Protein AF-0000000083112020 (afdb_homodimer)

Structure (mmCIF, N/CA/C/O backbone):
data_AF-0000000083112020-model_v1
#
loop_
_entity.id
_entity.type
_entity.pdbx_description
1 polymer 'ChsH2 C-terminal OB-fold domain-containing protein'
#
loop_
_atom_site.group_PDB
_atom_site.id
_atom_site.type_symbol
_atom_site.label_atom_id
_atom_site.label_alt_id
_atom_site.label_comp_id
_atom_site.label_asym_id
_atom_site.label_entity_id
_atom_site.label_seq_id
_atom_site.pdbx_PDB_ins_code
_atom_site.Cartn_x
_atom_site.Cartn_y
_atom_site.Cartn_z
_atom_site.occupancy
_atom_site.B_iso_or_equiv
_atom_site.auth_seq_id
_atom_site.auth_comp_id
_atom_site.auth_asym_id
_atom_site.auth_atom_id
_atom_site.pdbx_PDB_model_num
ATOM 1 N N . MET A 1 1 ? 0.244 21.172 30.547 1 32.78 1 MET A N 1
ATOM 2 C CA . MET A 1 1 ? 1.242 21.016 29.484 1 32.78 1 MET A CA 1
ATOM 3 C C . MET A 1 1 ? 0.765 20.031 28.422 1 32.78 1 MET A C 1
ATOM 5 O O . MET A 1 1 ? 0.267 18.953 28.766 1 32.78 1 MET A O 1
ATOM 9 N N . PRO A 1 2 ? 0.281 20.453 27.312 1 42.84 2 PRO A N 1
ATOM 10 C CA . PRO A 1 2 ? -0.165 19.375 26.422 1 42.84 2 PRO A CA 1
ATOM 11 C C . PRO A 1 2 ? 0.779 18.172 26.453 1 42.84 2 PRO A C 1
ATOM 13 O O . PRO A 1 2 ? 1.979 18.328 26.672 1 42.84 2 PRO A O 1
ATOM 16 N N . AS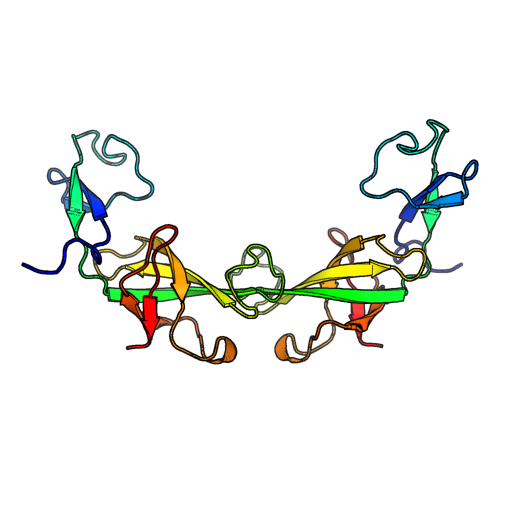P A 1 3 ? 0.452 17.062 26.906 1 44.97 3 ASP A N 1
ATOM 17 C CA . ASP A 1 3 ? 1.266 15.852 27.016 1 44.97 3 ASP A CA 1
ATOM 18 C C . ASP A 1 3 ? 2.137 15.648 25.781 1 44.97 3 ASP A C 1
ATOM 20 O O . ASP A 1 3 ? 1.627 15.609 24.656 1 44.97 3 ASP A O 1
ATOM 24 N N . SER A 1 4 ? 3.385 16.125 25.781 1 51.09 4 SER A N 1
ATOM 25 C CA . SER A 1 4 ? 4.488 1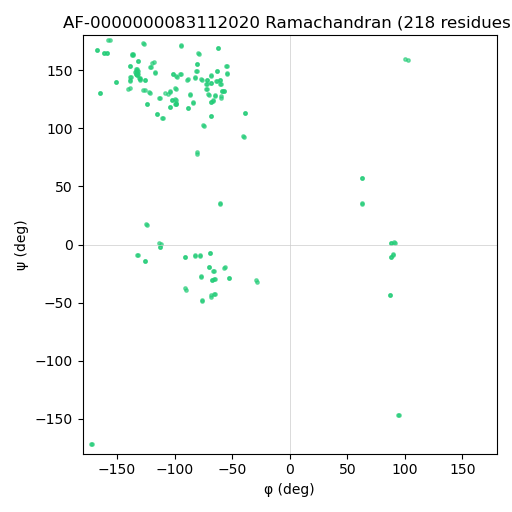6.078 24.828 1 51.09 4 SER A CA 1
ATOM 26 C C . SER A 1 4 ? 4.426 14.812 23.984 1 51.09 4 SER A C 1
ATOM 28 O O . SER A 1 4 ? 4.914 14.797 22.844 1 51.09 4 SER A O 1
ATOM 30 N N . SER A 1 5 ? 3.877 13.773 24.656 1 55.09 5 SER A N 1
ATOM 31 C CA . SER A 1 5 ? 3.918 12.414 24.109 1 55.09 5 SER A CA 1
ATOM 32 C C . SER A 1 5 ? 3.025 12.281 22.891 1 55.09 5 SER A C 1
ATOM 34 O O . SER A 1 5 ? 3.105 11.289 22.156 1 55.09 5 SER A O 1
ATOM 36 N N . SER A 1 6 ? 2.193 13.391 22.578 1 65.94 6 SER A N 1
ATOM 37 C CA . SER A 1 6 ? 1.179 13.266 21.547 1 65.94 6 SER A CA 1
ATOM 38 C C . SER A 1 6 ? 1.357 14.328 20.469 1 65.94 6 SER A C 1
ATOM 40 O O . SER A 1 6 ? 0.441 14.586 19.688 1 65.94 6 SER A O 1
ATOM 42 N N . GLN A 1 7 ? 2.66 14.914 20.531 1 86.06 7 GLN A N 1
ATOM 43 C CA . GLN A 1 7 ? 2.793 15.992 19.562 1 86.06 7 GLN A CA 1
ATOM 44 C C . GLN A 1 7 ? 3.498 15.508 18.297 1 86.06 7 GLN A C 1
ATOM 46 O O . GLN A 1 7 ? 4.398 14.672 18.359 1 86.06 7 GLN A O 1
ATOM 51 N N . LEU A 1 8 ? 3.094 16.016 17.203 1 93 8 LEU A N 1
ATOM 52 C CA . LEU A 1 8 ? 3.752 15.852 15.922 1 93 8 LEU A CA 1
ATOM 53 C C . LEU A 1 8 ? 4.523 17.109 15.539 1 93 8 LEU A C 1
ATOM 55 O O . LEU A 1 8 ? 3.947 18.203 15.461 1 93 8 LEU A O 1
ATOM 59 N N . LEU A 1 9 ? 5.859 16.906 15.398 1 94.69 9 LEU A N 1
ATOM 60 C CA . LEU A 1 9 ? 6.719 18.031 15.039 1 94.69 9 LEU A CA 1
ATOM 61 C C . LEU A 1 9 ? 7.035 18.016 13.547 1 94.69 9 LEU A C 1
ATOM 63 O O . LEU A 1 9 ? 7.352 16.969 12.984 1 94.69 9 LEU A O 1
ATOM 67 N N . ILE A 1 10 ? 6.91 19.219 12.969 1 96.25 10 ILE A N 1
ATOM 68 C CA . ILE A 1 10 ? 7.281 19.422 11.57 1 96.25 10 ILE A CA 1
ATOM 69 C C . ILE A 1 10 ? 8.203 20.641 11.461 1 96.25 10 ILE A C 1
ATOM 71 O O . ILE A 1 10 ? 8.023 21.625 12.164 1 96.25 10 ILE A O 1
ATOM 75 N N . GLU A 1 11 ? 9.141 20.562 10.633 1 97.38 11 GLU A N 1
ATOM 76 C CA . GLU A 1 11 ? 10.078 21.672 10.508 1 97.38 11 GLU A CA 1
ATOM 77 C C . GLU A 1 11 ? 9.398 22.891 9.906 1 97.38 11 GLU A C 1
ATOM 79 O O . GLU A 1 11 ? 8.539 22.766 9.031 1 97.38 11 GLU A O 1
ATOM 84 N N . TYR A 1 12 ? 9.797 24.016 10.328 1 97.44 12 TYR A N 1
ATOM 85 C CA . TYR A 1 12 ? 9.203 25.297 9.953 1 97.44 12 TYR A CA 1
ATOM 86 C C . TYR A 1 12 ? 10.281 26.359 9.742 1 97.44 12 TYR A C 1
ATOM 88 O O . TYR A 1 12 ? 11.242 26.438 10.508 1 97.44 12 TYR A O 1
ATOM 96 N N . CYS A 1 13 ? 10.109 27.047 8.672 1 97.94 13 CYS A N 1
ATOM 97 C CA . CYS A 1 13 ? 11 28.156 8.367 1 97.94 13 CYS A CA 1
ATOM 98 C C . CYS A 1 13 ? 10.367 29.484 8.766 1 97.94 13 CYS A C 1
ATOM 100 O O . CYS A 1 13 ? 9.367 29.906 8.18 1 97.94 13 CYS A O 1
ATOM 102 N N . ASP A 1 14 ? 10.977 30.203 9.609 1 96.81 14 ASP A N 1
ATOM 103 C CA . ASP A 1 14 ? 10.469 31.5 10.055 1 96.81 14 ASP A CA 1
ATOM 104 C C 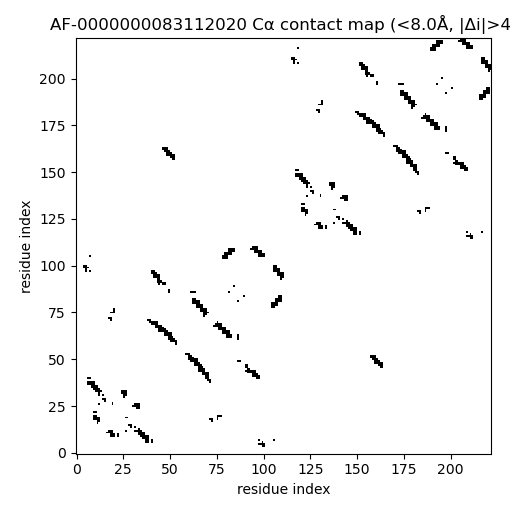. ASP A 1 14 ? 10.719 32.562 9 1 96.81 14 ASP A C 1
ATOM 106 O O . ASP A 1 14 ? 10 33.562 8.953 1 96.81 14 ASP A O 1
ATOM 110 N N . ALA A 1 15 ? 11.742 32.375 8.234 1 96.69 15 ALA A N 1
ATOM 111 C CA . ALA A 1 15 ? 12.133 33.406 7.273 1 96.69 15 ALA A CA 1
ATOM 112 C C . ALA A 1 15 ? 11.094 33.531 6.164 1 96.69 15 ALA A C 1
ATOM 114 O O . ALA A 1 15 ? 10.703 34.656 5.801 1 96.69 15 ALA A O 1
ATOM 115 N N . CYS A 1 16 ? 10.609 32.562 5.641 1 97.06 16 CYS A N 1
ATOM 116 C CA . CYS A 1 16 ? 9.633 32.656 4.559 1 97.06 16 CYS A CA 1
ATOM 117 C C . CYS A 1 16 ? 8.273 32.125 5.012 1 97.06 16 CYS A C 1
ATOM 119 O O . CYS A 1 16 ? 7.324 32.094 4.223 1 97.06 16 CYS A O 1
ATOM 121 N N . VAL A 1 17 ? 8.102 31.688 6.262 1 96.12 17 VAL A N 1
ATOM 122 C CA . VAL A 1 17 ? 6.832 31.344 6.895 1 96.12 17 VAL A CA 1
ATOM 123 C C . VAL A 1 17 ? 6.191 30.172 6.168 1 96.12 17 VAL A C 1
ATOM 125 O O . VAL A 1 17 ? 5.035 30.25 5.746 1 96.12 17 VAL A O 1
ATOM 128 N N . HIS A 1 18 ? 7.035 29.109 6.148 1 95.5 18 HIS A N 1
ATOM 129 C CA . HIS A 1 18 ? 6.578 27.906 5.445 1 95.5 18 HIS A CA 1
ATOM 130 C C . HIS A 1 18 ? 6.945 26.641 6.211 1 95.5 18 HIS A C 1
ATOM 132 O O . HIS A 1 18 ? 8.031 26.562 6.785 1 95.5 18 HIS A O 1
ATOM 138 N N . TRP A 1 19 ? 6.016 25.719 6.172 1 97.12 19 TRP A N 1
ATOM 139 C CA . TRP A 1 19 ? 6.309 24.406 6.73 1 97.12 19 TRP A CA 1
ATOM 140 C C . TRP A 1 19 ? 7.074 23.547 5.73 1 97.12 19 TRP A C 1
ATOM 142 O O . TRP A 1 19 ? 6.789 23.578 4.531 1 97.12 19 TRP A O 1
ATOM 152 N N . VAL A 1 20 ? 8.016 22.75 6.312 1 95.69 20 VAL A N 1
ATOM 153 C CA . VAL A 1 20 ? 8.883 21.953 5.453 1 95.69 20 VAL A CA 1
ATOM 154 C C . VAL A 1 20 ? 8.773 20.484 5.836 1 95.69 20 VAL A C 1
ATOM 156 O O . VAL A 1 20 ? 9.102 20.094 6.961 1 95.69 20 VAL A O 1
ATOM 159 N N . HIS A 1 21 ? 8.383 19.688 4.898 1 95.5 21 HIS A N 1
ATOM 160 C CA . HIS A 1 21 ? 8.312 18.234 5 1 95.5 21 HIS A CA 1
ATOM 161 C C . HIS A 1 21 ? 8.516 17.578 3.641 1 95.5 21 HIS A C 1
ATOM 163 O O . HIS A 1 21 ? 7.91 18 2.648 1 95.5 21 HIS A O 1
ATOM 169 N N . PRO A 1 22 ? 9.289 16.438 3.615 1 94.19 22 PRO A N 1
ATOM 170 C CA . PRO A 1 22 ? 10.031 15.797 4.707 1 94.19 22 PRO A CA 1
ATOM 171 C C . PRO A 1 22 ? 11.133 16.688 5.277 1 94.19 22 PRO A C 1
ATOM 173 O O . PRO A 1 22 ? 11.477 17.703 4.676 1 94.19 22 PRO A O 1
ATOM 176 N N . ALA A 1 23 ? 11.625 16.188 6.402 1 89.81 23 ALA A N 1
ATOM 177 C CA . ALA A 1 23 ? 12.688 16.938 7.066 1 89.81 23 ALA A CA 1
ATOM 178 C C . ALA A 1 23 ? 13.898 17.109 6.148 1 89.81 23 ALA A C 1
ATOM 180 O O . ALA A 1 23 ? 14.273 16.188 5.434 1 89.81 23 ALA A O 1
ATOM 181 N N . ALA A 1 24 ? 14.477 18.281 5.996 1 88.94 24 ALA A N 1
ATOM 182 C CA . ALA A 1 24 ? 15.523 18.578 5.023 1 88.94 24 ALA A CA 1
ATOM 183 C C . ALA A 1 24 ? 16.75 19.172 5.707 1 88.94 24 ALA A C 1
ATOM 185 O O . ALA A 1 24 ? 17.844 19.188 5.125 1 88.94 24 ALA A O 1
ATOM 186 N N . GLY A 1 25 ? 16.719 19.609 6.91 1 87.19 25 GLY A N 1
ATOM 187 C CA . GLY A 1 25 ? 17.828 20.266 7.594 1 87.19 25 GLY A CA 1
ATOM 188 C C . GLY A 1 25 ? 17.875 21.75 7.352 1 87.19 25 GLY A C 1
ATOM 189 O O . GLY A 1 25 ? 18.234 22.516 8.25 1 87.19 25 GLY A O 1
ATOM 190 N N . GLU A 1 26 ? 17.672 22.188 6.094 1 92.81 26 GLU A N 1
ATOM 191 C CA . GLU A 1 26 ? 17.531 23.594 5.723 1 92.81 26 GLU A CA 1
ATOM 192 C C . GLU A 1 26 ? 16.328 23.812 4.82 1 92.81 26 GLU A C 1
ATOM 194 O O . GLU A 1 26 ? 15.867 22.875 4.156 1 92.81 26 GLU A O 1
ATOM 199 N N . CYS A 1 27 ? 15.828 25.094 4.793 1 96.19 27 CYS A N 1
ATOM 200 C CA . CYS A 1 27 ? 14.633 25.391 4.012 1 96.19 27 CYS A CA 1
ATOM 201 C C . CYS A 1 27 ? 14.914 25.266 2.518 1 96.19 27 CYS A C 1
ATOM 203 O O . CYS A 1 27 ? 15.773 25.953 1.978 1 96.19 27 CYS A O 1
ATOM 205 N N . ARG A 1 28 ? 14.219 24.484 1.872 1 91.38 28 ARG A N 1
ATOM 206 C CA . ARG A 1 28 ? 14.422 24.219 0.453 1 91.38 28 ARG A CA 1
ATOM 207 C C . ARG A 1 28 ? 14.031 25.422 -0.397 1 91.38 28 ARG A C 1
ATOM 209 O O . ARG A 1 28 ? 14.453 25.531 -1.549 1 91.38 28 ARG A O 1
ATOM 216 N N . ASP A 1 29 ? 13.211 26.328 0.178 1 90.81 29 ASP A N 1
ATOM 217 C CA . ASP A 1 29 ? 12.68 27.453 -0.579 1 90.81 29 ASP A CA 1
ATOM 218 C C . ASP A 1 29 ? 13.602 28.672 -0.483 1 90.81 29 ASP A C 1
ATOM 220 O O . ASP A 1 29 ? 13.789 29.391 -1.465 1 90.81 29 ASP A O 1
ATOM 224 N N . CYS A 1 30 ? 14.203 28.953 0.665 1 96.75 30 CYS A N 1
ATOM 225 C CA . CYS A 1 30 ? 14.945 30.203 0.802 1 96.75 30 CYS A CA 1
ATOM 226 C C . CYS A 1 30 ? 16.328 29.953 1.399 1 96.75 30 CYS A C 1
ATOM 228 O O . CYS A 1 30 ? 17.125 30.875 1.53 1 96.75 30 CYS A O 1
ATOM 230 N N . GLY A 1 31 ? 16.578 28.766 1.848 1 95.56 31 GLY A N 1
ATOM 231 C CA . GLY A 1 31 ? 17.891 28.391 2.32 1 95.56 31 GLY A CA 1
ATOM 232 C C . GLY A 1 31 ? 18.109 28.688 3.791 1 95.56 31 GLY A C 1
ATOM 233 O O . GLY A 1 31 ? 19.172 28.375 4.344 1 95.56 31 GLY A O 1
ATOM 234 N N . SER A 1 32 ? 17.25 29.188 4.543 1 96.25 32 SER A N 1
ATOM 235 C CA . SER A 1 32 ? 17.375 29.578 5.941 1 96.25 32 SER A CA 1
ATOM 236 C C . SER A 1 32 ? 17.281 28.375 6.863 1 96.25 32 SER A C 1
ATOM 238 O O . SER A 1 32 ? 16.938 27.281 6.418 1 96.25 32 SER A O 1
ATOM 240 N N . ALA A 1 33 ? 17.719 28.547 8.156 1 95.75 33 ALA A N 1
ATOM 241 C CA . ALA A 1 33 ? 17.594 27.516 9.188 1 95.75 33 ALA A CA 1
ATOM 242 C C . ALA A 1 33 ? 16.125 27.203 9.477 1 95.75 33 ALA A C 1
ATOM 244 O O . ALA A 1 33 ? 15.273 28.094 9.406 1 95.75 33 ALA A O 1
ATOM 245 N N . ILE A 1 34 ? 15.828 26 9.68 1 96.56 34 ILE A N 1
ATOM 246 C CA . ILE A 1 34 ? 14.484 25.547 10.016 1 96.56 34 ILE A CA 1
ATOM 247 C C . ILE A 1 34 ? 14.508 24.828 11.367 1 96.56 34 ILE A C 1
ATOM 249 O O . ILE A 1 34 ? 15.57 24.391 11.828 1 96.56 34 ILE A O 1
ATOM 253 N N . GLU A 1 35 ? 13.422 24.828 12.078 1 96.12 35 GLU A N 1
ATOM 254 C CA . GLU A 1 35 ? 13.297 24.172 13.375 1 96.12 35 GLU A CA 1
ATOM 255 C C . GLU A 1 35 ? 12.008 23.359 13.477 1 96.12 35 GLU A C 1
ATOM 257 O O . GLU A 1 35 ? 10.984 23.75 12.906 1 96.12 35 GLU A O 1
ATOM 262 N N . ALA A 1 36 ? 12.094 22.312 14.219 1 95.75 36 ALA A N 1
ATOM 263 C CA . ALA A 1 36 ? 10.898 21.5 14.461 1 95.75 36 ALA A CA 1
ATOM 264 C C . ALA A 1 36 ? 9.906 22.25 15.352 1 95.75 36 ALA A C 1
ATOM 266 O O . ALA A 1 36 ? 10.289 22.797 16.391 1 95.75 36 ALA A O 1
ATOM 267 N N . ARG A 1 37 ? 8.625 22.359 14.969 1 95.56 37 ARG A N 1
ATOM 268 C CA . ARG A 1 37 ? 7.535 22.984 15.719 1 95.56 37 ARG A CA 1
ATOM 269 C C . ARG A 1 37 ? 6.309 22.078 15.75 1 95.56 37 ARG A C 1
ATOM 271 O O . ARG A 1 37 ? 6.051 21.344 14.797 1 95.56 37 ARG A O 1
ATOM 278 N N . PRO A 1 38 ? 5.59 22.156 16.844 1 95.69 38 PRO A N 1
ATOM 279 C CA . PRO A 1 38 ? 4.359 21.359 16.875 1 95.69 38 PRO A CA 1
ATOM 280 C C . PRO A 1 38 ? 3.305 21.875 15.891 1 95.69 38 PRO A C 1
ATOM 282 O O . PRO A 1 38 ? 3.156 23.078 15.711 1 95.69 38 PRO A O 1
ATOM 285 N N . VAL A 1 39 ? 2.676 20.938 15.258 1 96.62 39 VAL A N 1
ATOM 286 C CA . VAL A 1 39 ? 1.502 21.266 14.453 1 96.62 39 VAL A CA 1
ATOM 287 C C . VAL A 1 39 ? 0.236 21.078 15.281 1 96.62 39 VAL A C 1
ATOM 289 O O . VAL A 1 39 ? 0.292 20.562 16.406 1 96.62 39 VAL A O 1
ATOM 292 N N . SER A 1 40 ? -0.905 21.484 14.781 1 96.38 40 SER A N 1
ATOM 293 C CA . SER A 1 40 ? -2.18 21.438 15.492 1 96.38 40 SER A CA 1
ATOM 294 C C . SER A 1 40 ? -2.641 20 15.711 1 96.38 40 SER A C 1
ATOM 296 O O . SER A 1 40 ? -3.4 19.719 16.641 1 96.38 40 SER A O 1
ATOM 298 N N . GLY A 1 41 ? -2.305 19.094 14.82 1 96.25 41 GLY A N 1
ATOM 299 C CA . GLY A 1 41 ? -2.793 17.719 14.836 1 96.25 41 GLY A CA 1
ATOM 300 C C . GLY A 1 41 ? -4.062 17.531 14.023 1 96.25 41 GLY A C 1
ATOM 301 O O . GLY A 1 41 ? -4.625 16.438 13.992 1 96.25 41 GLY A O 1
ATOM 302 N N . ARG A 1 42 ? -4.516 18.594 13.414 1 98 42 ARG A N 1
ATOM 303 C CA . ARG A 1 42 ? -5.695 18.516 12.555 1 98 42 ARG A CA 1
ATOM 304 C C . ARG A 1 42 ? -5.297 18.312 11.094 1 98 42 ARG A C 1
ATOM 306 O O . ARG A 1 42 ? -4.273 18.844 10.648 1 98 42 ARG A O 1
ATOM 313 N N . GLY A 1 43 ? -6.102 17.594 10.383 1 98.38 43 GLY A N 1
ATOM 314 C CA . GLY A 1 43 ? -5.871 17.406 8.953 1 98.38 43 GLY A CA 1
ATOM 315 C C . GLY A 1 43 ? -7.016 16.688 8.258 1 98.38 43 GLY A C 1
ATOM 316 O O . GLY A 1 43 ? -8.109 16.562 8.812 1 98.38 43 GLY A O 1
ATOM 317 N N . THR A 1 44 ? -6.77 16.359 7.035 1 98.75 44 THR A N 1
ATOM 318 C CA . THR A 1 44 ? -7.719 15.594 6.227 1 98.75 44 THR A CA 1
ATOM 319 C C . THR A 1 44 ? -7.016 14.453 5.496 1 98.75 44 THR A C 1
ATOM 321 O O . THR A 1 44 ? -5.852 14.578 5.113 1 98.75 44 THR A O 1
ATOM 324 N N . VAL A 1 45 ? -7.785 13.391 5.363 1 98.69 45 VAL A N 1
ATOM 325 C CA . VAL A 1 45 ? -7.258 12.281 4.57 1 98.69 45 VAL A CA 1
ATOM 326 C C . VAL A 1 45 ? -7.16 12.695 3.104 1 98.69 45 VAL A C 1
ATOM 328 O O . VAL A 1 45 ? -8.172 12.969 2.459 1 98.69 45 VAL A O 1
ATOM 331 N N . PHE A 1 46 ? -5.977 12.844 2.629 1 98.31 46 PHE A N 1
ATOM 332 C CA . PHE A 1 46 ? -5.777 13.156 1.219 1 98.31 46 PHE A CA 1
ATOM 333 C C . PHE A 1 46 ? -5.992 11.914 0.357 1 98.31 46 PHE A C 1
ATOM 335 O O . PHE A 1 46 ? -6.699 11.969 -0.651 1 98.31 46 PHE A O 1
ATOM 342 N N . THR A 1 47 ? -5.395 10.82 0.708 1 97.75 47 THR A N 1
ATOM 343 C CA . THR A 1 47 ? -5.598 9.5 0.131 1 97.75 47 THR A CA 1
ATOM 344 C C . THR A 1 47 ? -5.203 8.414 1.125 1 97.75 47 THR A C 1
ATOM 346 O O . THR A 1 47 ? -4.758 8.711 2.236 1 97.75 47 THR A O 1
ATOM 349 N N . TYR A 1 48 ? -5.434 7.141 0.704 1 97.44 48 TYR A N 1
ATOM 350 C CA . TYR A 1 48 ? -5.184 6.074 1.667 1 97.44 48 TYR A CA 1
ATOM 351 C C . TYR A 1 48 ? -5.188 4.711 0.984 1 97.44 48 TYR A C 1
ATOM 353 O O . TYR A 1 48 ? -5.574 4.594 -0.181 1 97.44 48 TYR A O 1
ATOM 361 N N . THR A 1 49 ? -4.727 3.771 1.734 1 95.88 49 THR A N 1
ATOM 362 C CA . THR A 1 49 ? -4.832 2.355 1.4 1 95.88 49 THR A CA 1
ATOM 363 C C . THR A 1 49 ? -5.395 1.563 2.576 1 95.88 49 THR A C 1
ATOM 365 O O . THR A 1 49 ? -5.109 1.876 3.734 1 95.88 49 THR A O 1
ATOM 368 N N . VAL A 1 50 ? -6.207 0.562 2.26 1 96.38 50 VAL A N 1
ATOM 369 C CA . VAL A 1 50 ? -6.594 -0.455 3.232 1 96.38 50 VAL A CA 1
ATOM 370 C C . VAL A 1 50 ? -5.738 -1.706 3.037 1 96.38 50 VAL A C 1
ATOM 372 O O . VAL A 1 50 ? -5.723 -2.291 1.952 1 96.38 50 VAL A O 1
ATOM 375 N N . ASN A 1 51 ? -5.082 -2.033 4.098 1 95.88 51 ASN A N 1
ATOM 376 C CA . ASN A 1 51 ? -4.094 -3.104 4 1 95.88 51 ASN A CA 1
ATOM 377 C C . ASN A 1 51 ? -4.57 -4.367 4.711 1 95.88 51 ASN A C 1
ATOM 379 O O . ASN A 1 51 ? -4.961 -4.32 5.875 1 95.88 51 ASN A O 1
ATOM 383 N N . HIS A 1 52 ? -4.492 -5.508 4.055 1 95.19 52 HIS A N 1
ATOM 384 C CA . HIS A 1 52 ? -4.914 -6.789 4.609 1 95.19 52 HIS A CA 1
ATOM 385 C C . HIS A 1 52 ? -3.727 -7.719 4.82 1 95.19 52 HIS A C 1
ATOM 387 O O . HIS A 1 52 ? -3.895 -8.859 5.262 1 95.19 52 HIS A O 1
ATOM 393 N N . HIS A 1 53 ? -2.566 -7.23 4.43 1 87.75 53 HIS A N 1
ATOM 394 C CA . HIS A 1 53 ? -1.343 -7.977 4.699 1 87.75 53 HIS A CA 1
ATOM 395 C C . HIS A 1 53 ? -0.791 -7.648 6.082 1 87.75 53 HIS A C 1
ATOM 397 O O . HIS A 1 53 ? -0.589 -6.477 6.414 1 87.75 53 HIS A O 1
ATOM 403 N N . PRO A 1 54 ? -0.526 -8.641 6.836 1 83.19 54 PRO A N 1
ATOM 404 C CA . PRO A 1 54 ? 0.042 -8.367 8.156 1 83.19 54 PRO A CA 1
ATOM 405 C C . PRO A 1 54 ? 1.543 -8.094 8.109 1 83.19 54 PRO A C 1
ATOM 407 O O . PRO A 1 54 ? 2.35 -9 8.336 1 83.19 54 PRO A O 1
ATOM 410 N N . TYR A 1 55 ? 1.978 -6.988 7.762 1 76.88 55 TYR A N 1
ATOM 411 C CA . TYR A 1 55 ? 3.391 -6.625 7.727 1 76.88 55 TYR A CA 1
ATOM 412 C C . TYR A 1 55 ? 3.979 -6.598 9.133 1 76.88 55 TYR A C 1
ATOM 414 O O . TYR A 1 55 ? 5.137 -6.973 9.336 1 76.88 55 TYR A O 1
ATOM 422 N N . ASN A 1 56 ? 3.289 -6.059 10.094 1 77.25 56 ASN A N 1
ATOM 423 C CA . ASN A 1 56 ? 3.621 -5.996 11.516 1 77.25 56 ASN A CA 1
ATOM 424 C C . ASN A 1 56 ? 2.627 -6.793 12.359 1 77.25 56 ASN A C 1
ATOM 426 O O . ASN A 1 56 ? 1.456 -6.422 12.453 1 77.25 56 ASN A O 1
ATOM 430 N N . PRO A 1 57 ? 3.135 -7.879 12.93 1 81.69 57 PRO A N 1
ATOM 431 C CA . PRO A 1 57 ? 2.219 -8.742 13.672 1 81.69 57 PRO A CA 1
ATOM 432 C C . PRO A 1 57 ? 1.474 -7.996 14.781 1 81.69 57 PRO A C 1
ATOM 434 O O . PRO A 1 57 ? 0.422 -8.453 15.234 1 81.69 57 PRO A O 1
ATOM 437 N N . GLU A 1 58 ? 1.957 -6.891 15.203 1 80.62 58 GLU A N 1
ATOM 438 C CA . GLU A 1 58 ? 1.337 -6.145 16.297 1 80.62 58 GLU A CA 1
ATOM 439 C C . GLU A 1 58 ? 0.178 -5.289 15.789 1 80.62 58 GLU A C 1
ATOM 441 O O . GLU A 1 58 ? -0.619 -4.781 16.578 1 80.62 58 GLU A O 1
ATOM 446 N N . ILE A 1 59 ? 0.07 -5.23 14.484 1 81.12 59 ILE A N 1
ATOM 447 C CA . ILE A 1 59 ? -1.004 -4.438 13.898 1 81.12 59 ILE A CA 1
ATOM 448 C C . ILE A 1 59 ? -2.031 -5.359 13.242 1 81.12 59 ILE A C 1
ATOM 450 O O . ILE A 1 59 ? -1.744 -6 12.227 1 81.12 59 ILE A O 1
ATOM 454 N N . PRO A 1 60 ? -3.131 -5.422 13.852 1 89.19 60 PRO A N 1
ATOM 455 C CA . PRO A 1 60 ? -4.145 -6.293 13.258 1 89.19 60 PRO A CA 1
ATOM 456 C C . PRO A 1 60 ? -4.582 -5.824 11.867 1 89.19 60 PRO A C 1
ATOM 458 O O . PRO A 1 60 ? -4.648 -4.617 11.617 1 89.19 60 PRO A O 1
ATOM 461 N N . VAL A 1 61 ? -4.945 -6.727 11.07 1 93 61 VAL A N 1
ATOM 462 C CA . VAL A 1 61 ? -5.496 -6.43 9.758 1 93 61 VAL A CA 1
ATOM 463 C C . VAL A 1 61 ? -7.016 -6.559 9.789 1 93 61 VAL A C 1
ATOM 465 O O . VAL A 1 61 ? -7.562 -7.34 10.57 1 93 61 VAL A O 1
ATOM 468 N N . PRO A 1 62 ? -7.703 -5.727 9.008 1 95.38 62 PRO A N 1
ATOM 469 C CA . PRO A 1 62 ? -7.145 -4.703 8.117 1 95.38 62 PRO A CA 1
ATOM 470 C C . PRO A 1 62 ? -6.754 -3.426 8.859 1 95.38 62 PRO A C 1
ATOM 472 O O . PRO A 1 62 ? -7.285 -3.148 9.938 1 95.38 62 PRO A O 1
ATOM 475 N N . TYR A 1 63 ? -5.84 -2.666 8.328 1 95.31 63 TYR A N 1
ATOM 476 C CA . TYR A 1 63 ? -5.504 -1.34 8.836 1 95.31 63 TYR A CA 1
ATOM 477 C C . TYR A 1 63 ? -5.34 -0.343 7.699 1 95.31 63 TYR A C 1
ATOM 479 O O . TYR A 1 63 ? -5.207 -0.735 6.539 1 95.31 63 TYR A O 1
ATOM 487 N N . VAL A 1 64 ? -5.375 0.934 8.031 1 96.44 64 VAL A N 1
ATOM 488 C CA . VAL A 1 64 ? -5.336 1.993 7.027 1 96.44 64 VAL A CA 1
ATOM 489 C C . VAL A 1 64 ? -4.031 2.775 7.152 1 96.44 64 VAL A C 1
ATOM 491 O O . VAL A 1 64 ? -3.656 3.201 8.242 1 96.44 64 VAL A O 1
ATOM 494 N N . ILE A 1 65 ? -3.355 2.848 6.039 1 96.19 65 ILE A N 1
ATOM 495 C CA . ILE A 1 65 ? -2.291 3.834 5.883 1 96.19 65 ILE A CA 1
ATOM 496 C C . ILE A 1 65 ? -2.779 4.984 5.008 1 96.19 65 ILE A C 1
ATOM 498 O O . ILE A 1 65 ? -3.334 4.762 3.928 1 96.19 65 ILE A O 1
ATOM 502 N N . ALA A 1 66 ? -2.572 6.18 5.465 1 97.69 66 ALA A N 1
ATOM 503 C CA . ALA A 1 66 ? -3.09 7.34 4.746 1 97.69 66 ALA A CA 1
ATOM 504 C C . ALA A 1 66 ? -2.016 8.414 4.586 1 97.69 66 ALA A C 1
ATOM 506 O O . ALA A 1 66 ? -1.044 8.445 5.348 1 97.69 66 ALA A O 1
ATOM 507 N N . ILE A 1 67 ? -2.121 9.164 3.566 1 97.69 67 ILE A N 1
ATOM 508 C CA . ILE A 1 67 ? -1.511 10.484 3.52 1 97.69 67 ILE A CA 1
ATOM 509 C C . ILE A 1 67 ? -2.48 11.523 4.082 1 97.69 67 ILE A C 1
ATOM 511 O O . ILE A 1 67 ? -3.588 11.688 3.566 1 97.69 67 ILE A O 1
ATOM 515 N N . VAL A 1 68 ? -2.066 12.133 5.148 1 98.25 68 VAL A N 1
ATOM 516 C CA . VAL A 1 68 ? -2.879 13.172 5.773 1 98.25 68 VAL A CA 1
ATOM 517 C C . VAL A 1 68 ? -2.326 14.547 5.41 1 98.25 68 VAL A C 1
ATOM 519 O O . VAL A 1 68 ? -1.131 14.805 5.566 1 98.25 68 VAL A O 1
ATOM 522 N N . GLU A 1 69 ? -3.166 15.367 4.844 1 98.62 69 GLU A N 1
ATOM 523 C CA . GLU A 1 69 ? -2.807 16.766 4.668 1 98.62 69 GLU A CA 1
ATOM 524 C C . GLU A 1 69 ? -3.092 17.578 5.93 1 98.62 69 GLU A C 1
ATOM 526 O O . GLU A 1 69 ? -4.234 17.641 6.391 1 98.62 69 GLU A O 1
ATOM 531 N N . LEU A 1 70 ? -2.045 18.172 6.395 1 98.56 70 LEU A N 1
ATOM 532 C CA . LEU A 1 70 ? -2.178 18.891 7.66 1 98.56 70 LEU A CA 1
ATOM 533 C C . LEU A 1 70 ? -2.795 20.266 7.445 1 98.56 70 LEU A C 1
ATOM 535 O O . LEU A 1 70 ? -2.588 20.891 6.398 1 98.56 70 LEU A O 1
ATOM 539 N N . ALA A 1 71 ? -3.492 20.703 8.422 1 98.31 71 ALA A N 1
ATOM 540 C CA . ALA A 1 71 ? -4.293 21.922 8.336 1 98.31 71 ALA A CA 1
ATOM 541 C C . ALA A 1 71 ? -3.404 23.156 8.18 1 98.31 71 ALA A C 1
ATOM 543 O O . ALA A 1 71 ? -3.852 24.203 7.684 1 98.31 71 ALA A O 1
ATOM 544 N N . GLU A 1 72 ? -2.215 23.047 8.578 1 98.19 72 GLU A N 1
ATOM 545 C CA . GLU A 1 72 ? -1.308 24.188 8.672 1 98.19 72 GLU A CA 1
ATOM 546 C C . GLU A 1 72 ? -1.001 24.781 7.297 1 98.19 72 GLU A C 1
ATOM 548 O O . GLU A 1 72 ? -0.721 25.969 7.172 1 98.19 72 GLU A O 1
ATOM 553 N N . GLN A 1 73 ? -1.035 23.922 6.281 1 97.88 73 GLN A N 1
ATOM 554 C CA . GLN A 1 73 ? -0.541 24.344 4.977 1 97.88 73 GLN A CA 1
ATOM 555 C C . GLN A 1 73 ? -0.999 23.391 3.879 1 97.88 73 GLN A C 1
ATOM 557 O O . GLN A 1 73 ? -0.869 22.172 4.016 1 97.88 73 GLN A O 1
ATOM 562 N N . GLN A 1 74 ? -1.542 24.078 2.848 1 97.19 74 GLN A N 1
ATOM 563 C CA . GLN A 1 74 ? -1.883 23.25 1.69 1 97.19 74 GLN A CA 1
ATOM 564 C C . GLN A 1 74 ? -0.662 22.5 1.172 1 97.19 74 GLN A C 1
ATOM 566 O O . GLN A 1 74 ? 0.425 23.078 1.062 1 97.19 74 GLN A O 1
ATOM 571 N N . GLY A 1 75 ? -0.83 21.234 0.944 1 96.94 75 GLY A N 1
ATOM 572 C CA . GLY A 1 75 ? 0.252 20.438 0.39 1 96.94 75 GLY A CA 1
ATOM 573 C C . GLY A 1 75 ? 1.162 19.859 1.451 1 96.94 75 GLY A C 1
ATOM 574 O O . GLY A 1 75 ? 2.041 19.047 1.144 1 96.94 75 GLY A O 1
ATOM 575 N N . LEU A 1 76 ? 1.102 20.234 2.709 1 97.75 76 LEU A N 1
ATOM 576 C CA . LEU A 1 76 ? 1.854 19.656 3.814 1 97.75 76 LEU A CA 1
ATOM 577 C C . LEU A 1 76 ? 1.273 18.297 4.211 1 97.75 76 LEU A C 1
ATOM 579 O O . LEU A 1 76 ? 0.286 18.234 4.945 1 97.75 76 LEU A O 1
ATOM 583 N N . ARG A 1 77 ? 1.958 17.266 3.779 1 97.56 77 ARG A N 1
ATOM 584 C CA . ARG A 1 77 ? 1.371 15.938 3.877 1 97.56 77 ARG A CA 1
ATOM 585 C C . ARG A 1 77 ? 2.299 14.984 4.625 1 97.56 77 ARG A C 1
ATOM 587 O O . ARG A 1 77 ? 3.518 15.023 4.449 1 97.56 77 ARG A O 1
ATOM 594 N N . VAL A 1 78 ? 1.711 14.125 5.438 1 96.88 78 VAL A N 1
ATOM 595 C CA . VAL A 1 78 ? 2.469 13.141 6.203 1 96.88 78 VAL A CA 1
ATOM 596 C C . VAL A 1 78 ? 1.815 11.766 6.066 1 96.88 78 VAL A C 1
ATOM 598 O O . VAL A 1 78 ? 0.591 11.664 5.953 1 96.88 78 VAL A O 1
ATOM 601 N N . ALA A 1 79 ? 2.596 10.758 6.055 1 96.25 79 ALA A N 1
ATOM 602 C CA . ALA A 1 79 ? 2.082 9.398 6.152 1 96.25 79 ALA A CA 1
ATOM 603 C C . ALA A 1 79 ? 1.671 9.062 7.582 1 96.25 79 ALA A C 1
ATOM 605 O O . ALA A 1 79 ? 2.365 9.43 8.531 1 96.25 79 ALA A O 1
ATOM 606 N N . ALA A 1 80 ? 0.599 8.344 7.676 1 95.56 80 ALA A N 1
ATOM 607 C CA . ALA A 1 80 ? 0.09 8.039 9.008 1 95.56 80 ALA A CA 1
ATOM 608 C C . ALA A 1 80 ? -0.862 6.844 8.977 1 95.56 80 ALA A C 1
ATOM 610 O O . ALA A 1 80 ? -1.341 6.457 7.906 1 95.56 80 ALA A O 1
ATOM 611 N N . ASN A 1 81 ? -1.121 6.312 10.172 1 95.31 81 ASN A N 1
ATOM 612 C CA . ASN A 1 81 ? -2.227 5.375 10.352 1 95.31 81 ASN A CA 1
ATOM 613 C C . ASN A 1 81 ? -3.523 6.098 10.703 1 95.31 81 ASN A C 1
ATOM 615 O O . ASN A 1 81 ? -3.5 7.137 11.359 1 95.31 81 ASN A O 1
ATOM 619 N N . ILE A 1 82 ? -4.59 5.609 10.164 1 96.69 82 ILE A N 1
ATOM 620 C CA . ILE A 1 82 ? -5.898 6.027 10.648 1 96.69 82 ILE A CA 1
ATOM 621 C C . ILE A 1 82 ? -6.449 4.98 11.617 1 96.69 82 ILE A C 1
ATOM 623 O O . ILE A 1 82 ? -6.578 3.809 11.258 1 96.69 82 ILE A O 1
ATOM 627 N N . VAL A 1 83 ? -6.785 5.418 12.812 1 95.12 83 VAL A N 1
ATOM 628 C CA . VAL A 1 83 ? -7.141 4.48 13.867 1 95.12 83 VAL A CA 1
ATOM 629 C C . VAL A 1 83 ? -8.508 4.844 14.445 1 95.12 83 VAL A C 1
ATOM 631 O O . VAL A 1 83 ? -9.141 5.805 14 1 95.12 83 VAL A O 1
ATOM 634 N N . ASP A 1 84 ? -9.023 3.994 15.312 1 95.88 84 ASP A N 1
ATOM 635 C CA . ASP A 1 84 ? -10.242 4.207 16.078 1 95.88 84 ASP A CA 1
ATOM 636 C C . ASP A 1 84 ? -11.453 4.332 15.156 1 95.88 84 ASP A C 1
ATOM 638 O O . ASP A 1 84 ? -12.352 5.145 15.406 1 95.88 84 ASP A O 1
ATOM 642 N N . CYS A 1 85 ? -11.438 3.611 14.102 1 97 85 CYS A N 1
ATOM 643 C CA . CYS A 1 85 ? -12.578 3.535 13.188 1 97 85 CYS A CA 1
ATOM 644 C C . CYS A 1 85 ? -12.523 2.262 12.352 1 97 85 CYS A C 1
ATOM 646 O O . CYS A 1 85 ? -11.516 1.562 12.344 1 97 85 CYS A O 1
ATOM 648 N N . ASP A 1 86 ? -13.625 1.944 11.75 1 95.81 86 ASP A N 1
ATOM 649 C CA . ASP A 1 86 ? -13.641 0.881 10.75 1 95.81 86 ASP A CA 1
ATOM 650 C C . ASP A 1 86 ? -12.836 1.271 9.523 1 95.81 86 ASP A C 1
ATOM 652 O O . ASP A 1 86 ? -13.086 2.309 8.906 1 95.81 86 ASP A O 1
ATOM 656 N N . PRO A 1 87 ? -11.898 0.474 9.172 1 96.12 87 PRO A N 1
ATOM 657 C CA . PRO A 1 87 ? -11.102 0.814 7.996 1 96.12 87 PRO A CA 1
ATOM 658 C C . PRO A 1 87 ? -11.953 1.104 6.766 1 96.12 87 PRO A C 1
ATOM 660 O O . PRO A 1 87 ? -11.602 1.96 5.949 1 96.12 87 PRO A O 1
ATOM 663 N N . ASP A 1 88 ? -13.102 0.504 6.68 1 92.31 88 ASP A N 1
ATOM 664 C CA . ASP A 1 88 ? -13.969 0.651 5.516 1 92.31 88 ASP A CA 1
ATOM 665 C C . ASP A 1 88 ? -14.711 1.982 5.547 1 92.31 88 ASP A C 1
ATOM 667 O O . ASP A 1 88 ? -15.32 2.383 4.555 1 92.31 88 ASP A O 1
ATOM 671 N N . SER A 1 89 ? -14.609 2.613 6.625 1 96.38 89 SER A N 1
ATOM 672 C CA . SER A 1 89 ? -15.336 3.873 6.75 1 96.38 89 SER A CA 1
ATOM 673 C C . SER A 1 89 ? -14.477 5.051 6.305 1 96.38 89 SER A C 1
ATOM 675 O O . SER A 1 89 ? -14.977 6.164 6.129 1 96.38 89 SER A O 1
ATOM 677 N N . VAL A 1 90 ? -13.242 4.859 6.09 1 97.75 90 VAL A N 1
ATOM 678 C CA . VAL A 1 90 ? -12.32 5.938 5.758 1 97.75 90 VAL A CA 1
ATOM 679 C C . VAL A 1 90 ? -12.586 6.422 4.332 1 97.75 90 VAL A C 1
ATOM 681 O O . VAL A 1 90 ? -12.789 5.613 3.424 1 97.75 90 VAL A O 1
ATOM 684 N N . THR A 1 91 ? -12.57 7.715 4.109 1 96.88 91 THR A N 1
ATOM 685 C CA . THR A 1 91 ? -12.727 8.328 2.795 1 96.88 91 THR A CA 1
ATOM 686 C C . THR A 1 91 ? -11.766 9.5 2.627 1 96.88 91 THR A C 1
ATOM 688 O O . THR A 1 91 ? -11.344 10.109 3.611 1 96.88 91 THR A O 1
ATOM 691 N N . CYS A 1 92 ? -11.43 9.766 1.378 1 96.94 92 CYS A N 1
ATOM 692 C CA . CYS A 1 92 ? -10.703 11 1.116 1 96.94 92 CYS A CA 1
ATOM 693 C C . CYS A 1 92 ? -11.516 12.219 1.545 1 96.94 92 CYS A C 1
ATOM 695 O O . CYS A 1 92 ? -12.734 12.258 1.346 1 96.94 92 CYS A O 1
ATOM 697 N N . GLY A 1 93 ? -10.844 13.211 2.104 1 97.88 93 GLY A N 1
ATOM 698 C CA . GLY A 1 93 ? -11.523 14.414 2.57 1 97.88 93 GLY A CA 1
ATOM 699 C C . GLY A 1 93 ? -11.984 14.312 4.012 1 97.88 93 GLY A C 1
ATOM 700 O O . GLY A 1 93 ? -12.406 15.312 4.602 1 97.88 93 GLY A O 1
ATOM 701 N N . MET A 1 94 ? -11.891 13.141 4.594 1 98.56 94 MET A N 1
ATOM 702 C CA . MET A 1 94 ? -12.32 12.922 5.969 1 98.56 94 MET A CA 1
ATOM 703 C C . MET A 1 94 ? -11.469 13.719 6.945 1 98.56 94 MET A C 1
ATOM 705 O O . MET A 1 94 ? -10.242 13.672 6.887 1 98.56 94 MET A O 1
ATOM 709 N N . ALA A 1 95 ? -12.086 14.477 7.805 1 98.88 95 ALA A N 1
ATOM 710 C CA . ALA A 1 95 ? -11.367 15.227 8.844 1 98.88 95 ALA A CA 1
ATOM 711 C C . ALA A 1 95 ? -10.844 14.289 9.922 1 98.88 95 ALA A C 1
ATOM 713 O O . ALA A 1 95 ? -11.57 13.414 10.398 1 98.88 95 ALA A O 1
ATOM 714 N N . VAL A 1 96 ? -9.586 14.5 10.281 1 98.56 96 VAL A N 1
ATOM 715 C CA . VAL A 1 96 ? -8.969 13.633 11.289 1 98.56 96 VAL A CA 1
ATOM 716 C C . VAL A 1 96 ? -8.172 14.484 12.273 1 98.56 96 VAL A C 1
ATOM 718 O O . VAL A 1 96 ? -7.832 15.633 11.984 1 98.56 96 VAL A O 1
ATOM 721 N N . GLU A 1 97 ? -7.852 13.852 13.414 1 97.81 97 GLU A N 1
ATOM 722 C CA . GLU A 1 97 ? -7.059 14.492 14.461 1 97.81 97 GLU A CA 1
ATOM 723 C C . GLU A 1 97 ? -6.031 13.523 15.039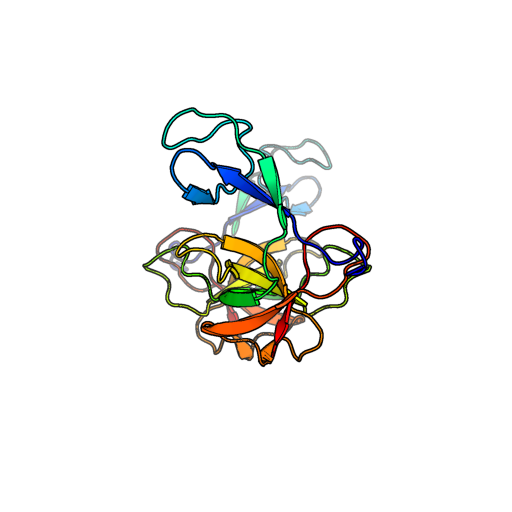 1 97.81 97 GLU A C 1
ATOM 725 O O . GLU A 1 97 ? -6.32 12.344 15.234 1 97.81 97 GLU A O 1
ATOM 730 N N . LEU A 1 98 ? -4.926 14.047 15.367 1 96.81 98 LEU A N 1
ATOM 731 C CA . LEU A 1 98 ? -3.795 13.289 15.891 1 96.81 98 LEU A CA 1
ATOM 732 C C . LEU A 1 98 ? -4.172 12.578 17.188 1 96.81 98 LEU A C 1
ATOM 734 O O . LEU A 1 98 ? -4.844 13.148 18.047 1 96.81 98 LEU A O 1
ATOM 738 N N . ARG A 1 99 ? -3.713 11.305 17.297 1 94.56 99 ARG A N 1
ATOM 739 C CA . ARG A 1 99 ? -3.826 10.508 18.5 1 94.56 99 ARG A CA 1
ATOM 740 C C . ARG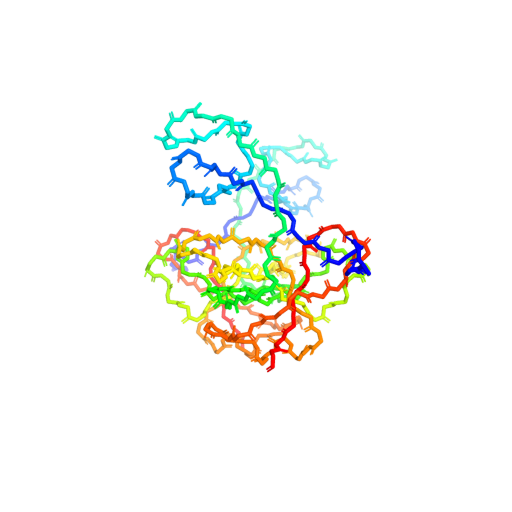 A 1 99 ? -2.449 10.148 19.047 1 94.56 99 ARG A C 1
ATOM 742 O O . ARG A 1 99 ? -1.489 10 18.297 1 94.56 99 ARG A O 1
ATOM 749 N N . PRO A 1 100 ? -2.404 10.039 20.391 1 85.5 100 PRO A N 1
ATOM 750 C CA . PRO A 1 100 ? -1.137 9.57 20.953 1 85.5 100 PRO A CA 1
ATOM 751 C C . PRO A 1 100 ? -0.741 8.188 20.438 1 85.5 100 PRO A C 1
ATOM 753 O O . PRO A 1 100 ? -1.603 7.32 20.266 1 85.5 100 PRO A O 1
ATOM 756 N N . ALA A 1 101 ? 0.433 8.117 19.953 1 72.25 101 ALA A N 1
ATOM 757 C CA . ALA A 1 101 ? 0.874 6.805 19.469 1 72.25 101 ALA A CA 1
ATOM 758 C C . ALA A 1 101 ? 2.207 6.414 20.094 1 72.25 101 ALA A C 1
ATOM 760 O O . ALA A 1 101 ? 2.963 7.277 20.562 1 72.25 101 ALA A O 1
ATOM 761 N N . GLY A 1 102 ? 2.371 5.062 20.656 1 61.31 102 GLY A N 1
ATOM 762 C CA . GLY A 1 102 ? 3.553 4.496 21.281 1 61.31 102 GLY A CA 1
ATOM 763 C C . GLY A 1 102 ? 4.758 4.453 20.359 1 61.31 102 GLY A C 1
ATOM 764 O O . GLY A 1 102 ? 5.625 3.592 20.5 1 61.31 102 GLY A O 1
ATOM 765 N N . GLY A 1 103 ? 4.961 5.398 19.516 1 66.12 103 GLY A N 1
ATOM 766 C CA . GLY A 1 103 ? 6.09 5.344 18.594 1 66.12 103 GLY A CA 1
ATOM 767 C C . GLY A 1 103 ? 5.707 4.895 17.203 1 66.12 103 GLY A C 1
ATOM 768 O O . GLY A 1 103 ? 4.605 4.383 16.984 1 66.12 103 GLY A O 1
ATOM 769 N N . GLY A 1 104 ? 6.668 5.289 16.234 1 77.31 104 GLY A N 1
ATOM 770 C CA . GLY A 1 104 ? 6.43 4.914 14.852 1 77.31 104 GLY A CA 1
ATOM 771 C C . GLY A 1 104 ? 5.734 6 14.055 1 77.31 104 GLY A C 1
ATOM 772 O O . GLY A 1 104 ? 6 7.188 14.242 1 77.31 104 GLY A O 1
ATOM 773 N N . ALA A 1 105 ? 4.938 5.621 13.148 1 86.69 105 ALA A N 1
ATOM 774 C CA . ALA A 1 105 ? 4.184 6.566 12.328 1 86.69 105 ALA A CA 1
ATOM 775 C C . ALA A 1 105 ? 3.068 7.227 13.133 1 86.69 105 ALA A C 1
ATOM 777 O O . ALA A 1 105 ? 2.494 6.609 14.031 1 86.69 105 ALA A O 1
ATOM 778 N N . PRO A 1 106 ? 2.832 8.508 12.898 1 94.19 106 PRO A N 1
ATOM 779 C CA . PRO A 1 106 ? 1.702 9.141 13.578 1 94.19 106 PRO A CA 1
ATOM 780 C C . PRO A 1 106 ? 0.38 8.422 13.328 1 94.19 106 PRO A C 1
ATOM 782 O O . PRO A 1 106 ? 0.234 7.723 12.328 1 94.19 106 PRO A O 1
ATOM 785 N N . ALA A 1 107 ? -0.472 8.57 14.25 1 95.62 107 ALA A N 1
ATOM 786 C CA . ALA A 1 107 ? -1.825 8.023 14.164 1 95.62 107 ALA A CA 1
ATOM 787 C C . ALA A 1 107 ? -2.869 9.133 14.281 1 95.62 107 ALA A C 1
ATOM 789 O O . ALA A 1 107 ? -2.744 10.023 15.125 1 95.62 107 ALA A O 1
ATOM 790 N N . PHE A 1 108 ? -3.791 9.117 13.359 1 96.94 108 PHE A N 1
ATOM 791 C CA . PHE A 1 108 ? -4.926 10.031 13.383 1 96.94 108 PHE A CA 1
ATOM 792 C C . PHE A 1 108 ? -6.238 9.258 13.492 1 96.94 108 PHE A C 1
ATOM 794 O O . PHE A 1 108 ? -6.312 8.094 13.094 1 96.94 108 PHE A O 1
ATOM 801 N N . ALA A 1 109 ? -7.32 9.93 14 1 97.75 109 ALA A N 1
ATOM 802 C CA . ALA A 1 109 ? -8.664 9.367 14.055 1 97.75 109 ALA A CA 1
ATOM 803 C C . ALA A 1 109 ? -9.695 10.359 13.531 1 97.75 109 ALA A C 1
ATOM 805 O O . ALA A 1 109 ? -9.516 11.57 13.648 1 97.75 109 ALA A O 1
ATOM 806 N N . PRO A 1 110 ? -10.734 9.82 12.953 1 98.25 110 PRO A N 1
ATOM 807 C CA . PRO A 1 110 ? -11.797 10.734 12.5 1 98.25 110 PRO A CA 1
ATOM 808 C C . PRO A 1 110 ? -12.312 11.633 13.625 1 98.25 110 PRO A C 1
ATOM 810 O O . PRO A 1 110 ? -12.375 11.211 14.781 1 98.25 110 PRO A O 1
ATOM 813 N N . VAL A 1 111 ? -12.703 12.883 13.219 1 96.12 111 VAL A N 1
ATOM 814 C CA . VAL A 1 111 ? -13.242 13.852 14.164 1 96.12 111 VAL A CA 1
ATOM 815 C C . VAL A 1 111 ? -14.758 13.695 14.266 1 96.12 111 VAL A C 1
ATOM 817 O O . VAL A 1 111 ? -15.414 13.328 13.289 1 96.12 111 VAL A O 1
ATOM 820 N N . MET B 1 1 ? -4.156 -22.156 -30.328 1 32.62 1 MET B N 1
ATOM 821 C CA . MET B 1 1 ? -2.973 -21.766 -29.562 1 32.62 1 MET B CA 1
ATOM 822 C C . MET B 1 1 ? -3.355 -20.875 -28.375 1 32.62 1 MET B C 1
ATOM 824 O O . MET B 1 1 ? -4.168 -19.969 -28.516 1 32.62 1 MET B O 1
ATOM 828 N N . PRO B 1 2 ? -3.41 -21.359 -27.188 1 42.78 2 PRO B N 1
ATOM 829 C CA . PRO B 1 2 ? -3.818 -20.375 -26.188 1 42.78 2 PRO B CA 1
ATOM 830 C C . PRO B 1 2 ? -3.227 -19 -26.438 1 42.78 2 PRO B C 1
ATOM 832 O O . PRO B 1 2 ? -2.141 -18.875 -27.016 1 42.78 2 PRO B O 1
ATOM 835 N N . ASP B 1 3 ? -3.908 -18 -26.75 1 44.56 3 ASP B N 1
ATOM 836 C CA . ASP B 1 3 ? -3.463 -16.641 -27.062 1 44.56 3 ASP B CA 1
ATOM 837 C C . ASP B 1 3 ? -2.328 -16.219 -26.125 1 44.56 3 ASP B C 1
ATOM 839 O O . ASP B 1 3 ? -2.473 -16.25 -24.906 1 44.56 3 ASP B O 1
ATOM 843 N N . SER B 1 4 ? -1.075 -16.422 -26.5 1 51.12 4 SER B N 1
ATOM 844 C CA . SER B 1 4 ? 0.226 -16.094 -25.922 1 51.12 4 SER B CA 1
ATOM 845 C C . SER B 1 4 ? 0.156 -14.844 -25.062 1 51.12 4 SER B C 1
ATOM 847 O O . SER B 1 4 ? 0.932 -14.688 -24.125 1 51.12 4 SER B O 1
ATOM 849 N N . SER B 1 5 ? -0.765 -13.953 -25.516 1 55.09 5 SER B N 1
ATOM 850 C CA . SER B 1 5 ? -0.847 -12.594 -24.984 1 55.09 5 SER B CA 1
ATOM 851 C C . SER B 1 5 ? -1.342 -12.602 -23.547 1 55.09 5 SER B C 1
ATOM 853 O O . SER B 1 5 ? -1.274 -11.586 -22.844 1 55.09 5 SER B O 1
ATOM 855 N N . SER B 1 6 ? -1.778 -13.859 -23.031 1 65.81 6 SER B N 1
ATOM 856 C CA . SER B 1 6 ? -2.441 -13.914 -21.734 1 65.81 6 SER B CA 1
ATOM 857 C C . SER B 1 6 ? -1.741 -14.891 -20.797 1 65.81 6 SER B C 1
ATOM 859 O O . SER B 1 6 ? -2.318 -15.32 -19.781 1 65.81 6 SER B O 1
ATOM 861 N N . GLN B 1 7 ? -0.421 -15.195 -21.25 1 86.06 7 GLN B N 1
ATOM 862 C CA . GLN B 1 7 ? 0.208 -16.203 -20.391 1 86.06 7 GLN B CA 1
ATOM 863 C C . GLN B 1 7 ? 1.134 -15.539 -19.375 1 86.06 7 GLN B C 1
ATOM 865 O O . GLN B 1 7 ? 1.784 -14.539 -19.672 1 86.06 7 GLN B O 1
ATOM 870 N N . LEU B 1 8 ? 1.177 -16.094 -18.234 1 93 8 LEU B N 1
ATOM 871 C CA . LEU B 1 8 ? 2.135 -15.758 -17.188 1 93 8 LEU B CA 1
ATOM 872 C C . LEU B 1 8 ? 3.225 -16.828 -17.078 1 93 8 LEU B C 1
ATOM 874 O O . LEU B 1 8 ? 2.932 -18 -16.875 1 93 8 LEU B O 1
ATOM 878 N N . LEU B 1 9 ? 4.473 -16.344 -17.328 1 94.69 9 LEU B N 1
ATOM 879 C CA . LEU B 1 9 ? 5.613 -17.25 -17.281 1 94.69 9 LEU B CA 1
ATOM 880 C C . LEU B 1 9 ? 6.34 -17.141 -15.945 1 94.69 9 LEU B C 1
ATOM 882 O O . LEU B 1 9 ? 6.582 -16.031 -15.461 1 94.69 9 LEU B O 1
ATOM 886 N N . ILE B 1 10 ? 6.637 -18.328 -15.391 1 96.25 10 ILE B N 1
ATOM 887 C CA . ILE B 1 10 ? 7.43 -18.406 -14.172 1 96.25 10 ILE B CA 1
ATOM 888 C C . ILE B 1 10 ? 8.57 -19.406 -14.375 1 96.25 10 ILE B C 1
ATOM 890 O O . ILE B 1 10 ? 8.398 -20.438 -15.031 1 96.25 10 ILE B O 1
ATOM 894 N N . GLU B 1 11 ? 9.672 -19.094 -13.852 1 97.44 11 GLU B N 1
ATOM 895 C CA . GLU B 1 11 ? 10.812 -20 -14.039 1 97.44 11 GLU B CA 1
ATOM 896 C C . GLU B 1 11 ? 10.602 -21.312 -13.305 1 97.44 11 GLU B C 1
ATOM 898 O O . GLU B 1 11 ? 10.031 -21.344 -12.211 1 97.44 11 GLU B O 1
ATOM 903 N N . TYR B 1 12 ? 11.07 -22.344 -13.883 1 97.44 12 TYR B N 1
ATOM 904 C CA . TYR B 1 12 ? 10.883 -23.703 -13.391 1 97.44 12 TYR B CA 1
ATOM 905 C C . TYR B 1 12 ? 12.164 -24.516 -13.539 1 97.44 12 TYR B C 1
ATOM 907 O O . TYR B 1 12 ? 12.852 -24.422 -14.555 1 97.44 12 TYR B O 1
ATOM 915 N N . CYS B 1 13 ? 12.453 -25.203 -12.477 1 97.94 13 CYS B N 1
ATOM 916 C CA . CYS B 1 13 ? 13.602 -26.094 -12.477 1 97.94 13 CYS B CA 1
ATOM 917 C C . CYS B 1 13 ? 13.164 -27.531 -12.711 1 97.94 13 CYS B C 1
ATOM 919 O O . CYS B 1 13 ? 12.492 -28.125 -11.875 1 97.94 13 CYS B O 1
ATOM 921 N N . ASP B 1 14 ? 13.633 -28.156 -13.734 1 96.81 14 ASP B N 1
ATOM 922 C CA . ASP B 1 14 ? 13.281 -29.531 -14.047 1 96.81 14 ASP B CA 1
ATOM 923 C C . ASP B 1 14 ? 14.039 -30.516 -13.148 1 96.81 14 ASP B C 1
ATOM 925 O O . ASP B 1 14 ? 13.586 -31.625 -12.914 1 96.81 14 ASP B O 1
ATOM 929 N N . ALA B 1 15 ? 15.18 -30.078 -12.711 1 96.69 15 ALA B N 1
ATOM 930 C CA . ALA B 1 15 ? 16.031 -30.969 -11.93 1 96.69 15 ALA B CA 1
ATOM 931 C C . ALA B 1 15 ? 15.414 -31.281 -10.578 1 96.69 15 ALA B C 1
ATOM 933 O O . ALA B 1 15 ? 15.375 -32.438 -10.156 1 96.69 15 ALA B O 1
ATOM 934 N N . CYS B 1 16 ? 14.922 -30.406 -9.898 1 97.06 16 CYS B N 1
ATOM 935 C CA . CYS B 1 16 ? 14.344 -30.656 -8.586 1 97.06 16 CYS B CA 1
ATOM 936 C C . CYS B 1 16 ? 12.836 -30.453 -8.609 1 97.06 16 CYS B C 1
ATOM 938 O O . CYS B 1 16 ? 12.172 -30.594 -7.578 1 97.06 16 CYS B O 1
ATOM 940 N N . VAL B 1 17 ? 12.227 -30.094 -9.742 1 96.12 17 VAL B N 1
ATOM 941 C CA . VAL B 1 17 ? 10.789 -30.031 -9.969 1 96.12 17 VAL B CA 1
ATOM 942 C C . VAL B 1 17 ? 10.164 -28.984 -9.047 1 96.12 17 VAL B C 1
ATOM 944 O O . VAL B 1 17 ? 9.227 -29.281 -8.305 1 96.12 17 VAL B O 1
ATOM 947 N N . HIS B 1 18 ? 10.75 -27.766 -9.25 1 95.56 18 HIS B N 1
ATOM 948 C CA . HIS B 1 18 ? 10.305 -26.656 -8.406 1 95.56 18 HIS B CA 1
ATOM 949 C C . HIS B 1 18 ? 10.156 -25.375 -9.203 1 95.56 18 HIS B C 1
ATOM 951 O O . HIS B 1 18 ? 10.977 -25.078 -10.07 1 95.56 18 HIS B O 1
ATOM 957 N N . TRP B 1 19 ? 9.094 -24.656 -8.852 1 97.19 19 TRP B N 1
ATOM 958 C CA . TRP B 1 19 ? 8.938 -23.328 -9.43 1 97.19 19 TRP B CA 1
ATOM 959 C C . TRP B 1 19 ? 9.773 -22.312 -8.672 1 97.19 19 TRP B C 1
ATOM 961 O O . TRP B 1 19 ? 9.859 -22.359 -7.441 1 97.19 19 TRP B O 1
ATOM 971 N N . VAL B 1 20 ? 10.312 -21.359 -9.461 1 95.75 20 VAL B N 1
ATOM 972 C CA . VAL B 1 20 ? 11.211 -20.375 -8.875 1 95.75 20 VAL B CA 1
ATOM 973 C C . VAL B 1 20 ? 10.695 -18.969 -9.156 1 95.75 20 VAL B C 1
ATOM 975 O O . VAL B 1 20 ? 10.602 -18.562 -10.32 1 95.75 20 VAL B O 1
ATOM 978 N N . HIS B 1 21 ? 10.445 -18.25 -8.133 1 95.5 21 HIS B N 1
ATOM 979 C CA . HIS B 1 21 ? 10.055 -16.844 -8.164 1 95.5 21 HIS B CA 1
ATOM 980 C C . HIS B 1 21 ? 10.508 -16.125 -6.898 1 95.5 21 HIS B C 1
ATOM 982 O O . HIS B 1 21 ? 10.312 -16.625 -5.789 1 95.5 21 HIS B O 1
ATOM 988 N N . PRO B 1 22 ? 11.008 -14.844 -7.062 1 94.25 22 PRO B N 1
ATOM 989 C CA . PRO B 1 22 ? 11.25 -14.094 -8.297 1 94.25 22 PRO B CA 1
ATOM 990 C C . PRO B 1 22 ? 12.297 -14.758 -9.195 1 94.25 22 PRO B C 1
ATOM 992 O O . PRO B 1 22 ? 13.008 -15.656 -8.758 1 94.25 22 PRO B O 1
ATOM 995 N N . ALA B 1 23 ? 12.328 -14.195 -10.398 1 90.06 23 ALA B N 1
ATOM 996 C CA . ALA B 1 23 ? 13.273 -14.727 -11.367 1 90.06 23 ALA B CA 1
ATOM 997 C C . ALA B 1 23 ? 14.711 -14.625 -10.852 1 90.06 23 ALA B C 1
ATOM 999 O O . ALA B 1 23 ? 15.086 -13.617 -10.25 1 90.06 23 ALA B O 1
ATOM 1000 N N . ALA B 1 24 ? 15.539 -15.648 -10.914 1 89.31 24 ALA B N 1
ATOM 1001 C CA . ALA B 1 24 ? 16.875 -15.695 -10.305 1 89.31 24 ALA B CA 1
ATOM 1002 C C . ALA B 1 24 ? 17.938 -16.047 -11.336 1 89.31 24 ALA B C 1
ATOM 1004 O O . ALA B 1 24 ? 19.125 -15.82 -11.109 1 89.31 24 ALA B O 1
ATOM 1005 N N . GLY B 1 25 ? 17.625 -16.516 -12.477 1 87.25 25 GLY B N 1
ATOM 1006 C CA . GLY B 1 25 ? 18.594 -16.953 -13.477 1 87.25 25 GLY B CA 1
ATOM 1007 C C . GLY B 1 25 ? 19.016 -18.406 -13.305 1 87.25 25 GLY B C 1
ATOM 1008 O O . GLY B 1 25 ? 19.25 -19.109 -14.289 1 87.25 25 GLY B O 1
ATOM 1009 N N . GLU B 1 26 ? 19.281 -18.828 -12.047 1 92.81 26 GLU B N 1
ATOM 1010 C CA . GLU B 1 26 ? 19.547 -20.219 -11.695 1 92.81 26 GLU B CA 1
ATOM 1011 C C . GLU B 1 26 ? 18.719 -20.641 -10.484 1 92.81 26 GLU B C 1
ATOM 1013 O O . GLU B 1 26 ? 18.297 -19.797 -9.688 1 92.81 26 GLU B O 1
ATOM 1018 N N . CYS B 1 27 ? 18.531 -22.016 -10.367 1 96.25 27 CYS B N 1
ATOM 1019 C CA . CYS B 1 27 ? 17.703 -22.531 -9.281 1 96.25 27 CYS B CA 1
ATOM 1020 C C . CYS B 1 27 ? 18.375 -22.312 -7.93 1 96.25 27 CYS B C 1
ATOM 1022 O O . CYS B 1 27 ? 19.469 -22.812 -7.688 1 96.25 27 CYS B O 1
ATOM 1024 N N . ARG B 1 28 ? 17.75 -21.656 -7.086 1 91.44 28 ARG B N 1
ATOM 1025 C CA . ARG B 1 28 ? 18.297 -21.328 -5.777 1 91.44 28 ARG B CA 1
ATOM 1026 C C . ARG B 1 28 ? 18.406 -22.562 -4.895 1 91.44 28 ARG B C 1
ATOM 1028 O O . ARG B 1 28 ? 19.156 -22.562 -3.914 1 91.44 28 ARG B O 1
ATOM 1035 N N . ASP B 1 29 ? 17.656 -23.641 -5.246 1 90.81 29 ASP B N 1
ATOM 1036 C CA . ASP B 1 29 ? 17.609 -24.828 -4.41 1 90.81 29 ASP B CA 1
ATOM 1037 C C . ASP B 1 29 ? 18.688 -25.828 -4.805 1 90.81 29 ASP B C 1
ATOM 1039 O O . ASP B 1 29 ? 19.297 -26.469 -3.943 1 90.81 29 ASP B O 1
ATOM 1043 N N . CYS B 1 30 ? 19 -26 -6.086 1 96.75 30 CYS B N 1
ATOM 1044 C CA . CYS B 1 30 ? 19.906 -27.062 -6.469 1 96.75 30 CYS B CA 1
ATOM 1045 C C . CYS B 1 30 ? 20.984 -26.562 -7.426 1 96.75 30 CYS B C 1
ATOM 1047 O O . CYS B 1 30 ? 21.891 -27.312 -7.805 1 96.75 30 CYS B O 1
ATOM 1049 N N . GLY B 1 31 ? 20.844 -25.359 -7.895 1 95.56 31 GLY B N 1
ATOM 1050 C CA . GLY B 1 31 ? 21.859 -24.734 -8.719 1 95.56 31 GLY B CA 1
ATOM 1051 C C . GLY B 1 31 ? 21.703 -25.031 -10.195 1 95.56 31 GLY B C 1
ATOM 1052 O O . GLY B 1 31 ? 22.484 -24.531 -11.016 1 95.56 31 GLY B O 1
ATOM 1053 N N . SER B 1 32 ? 20.781 -25.719 -10.68 1 96.25 32 SER B N 1
ATOM 1054 C CA . SER B 1 32 ? 20.578 -26.125 -12.062 1 96.25 32 SER B CA 1
ATOM 1055 C C . SER B 1 32 ? 19.969 -24.984 -12.883 1 96.25 32 SER B C 1
ATOM 1057 O O . SER B 1 32 ? 19.562 -23.969 -12.32 1 96.25 32 SER B O 1
ATOM 1059 N N . ALA B 1 33 ? 20.031 -25.109 -14.258 1 95.81 33 ALA B N 1
ATOM 1060 C CA . ALA B 1 33 ? 19.406 -24.156 -15.172 1 95.81 33 ALA B CA 1
ATOM 1061 C C . ALA B 1 33 ? 17.891 -24.156 -15.008 1 95.81 33 ALA B C 1
ATOM 1063 O O . ALA B 1 33 ? 17.281 -25.188 -14.719 1 95.81 33 ALA B O 1
ATOM 1064 N N . ILE B 1 34 ? 17.312 -23.031 -15.078 1 96.5 34 ILE B N 1
ATOM 1065 C CA . ILE B 1 34 ? 15.859 -22.875 -15 1 96.5 34 ILE B CA 1
ATOM 1066 C C . ILE B 1 34 ? 15.344 -22.203 -16.266 1 96.5 34 ILE B C 1
ATOM 1068 O O . ILE B 1 34 ? 16.109 -21.594 -17.016 1 96.5 34 ILE B O 1
ATOM 1072 N N . GLU B 1 35 ? 14.117 -22.453 -16.625 1 96.12 35 GLU B N 1
ATOM 1073 C CA . GLU B 1 35 ? 13.492 -21.875 -17.812 1 96.12 35 GLU B CA 1
ATOM 1074 C C . GLU B 1 35 ? 12.094 -21.344 -17.5 1 96.12 35 GLU B C 1
ATOM 1076 O O . GLU B 1 35 ? 11.383 -21.906 -16.672 1 96.12 35 GLU B O 1
ATOM 1081 N N . ALA B 1 36 ? 11.734 -20.344 -18.203 1 95.75 36 ALA B N 1
ATOM 1082 C CA . ALA B 1 36 ? 10.383 -19.797 -18.062 1 95.75 36 ALA B CA 1
ATOM 1083 C C . ALA B 1 36 ? 9.352 -20.766 -18.656 1 95.75 36 ALA B C 1
ATOM 1085 O O . ALA B 1 36 ? 9.516 -21.25 -19.781 1 95.75 36 ALA B O 1
ATOM 1086 N N . ARG B 1 37 ? 8.281 -21.109 -17.906 1 95.56 37 ARG B N 1
ATOM 1087 C CA . ARG B 1 37 ? 7.172 -21.953 -18.328 1 95.56 37 ARG B CA 1
ATOM 1088 C C . ARG B 1 37 ? 5.832 -21.328 -17.969 1 95.56 37 ARG B C 1
ATOM 1090 O O . ARG B 1 37 ? 5.719 -20.625 -16.953 1 95.56 37 ARG B O 1
ATOM 1097 N N . PRO B 1 38 ? 4.863 -21.578 -18.797 1 95.69 38 PRO B N 1
ATOM 1098 C CA . PRO B 1 38 ? 3.545 -21.062 -18.438 1 95.69 38 PRO B CA 1
ATOM 1099 C C . PRO B 1 38 ? 2.947 -21.75 -17.219 1 95.69 38 PRO B C 1
ATOM 1101 O O . PRO B 1 38 ? 3.104 -22.953 -17.047 1 95.69 38 PRO B O 1
ATOM 1104 N N . VAL B 1 39 ? 2.346 -20.938 -16.406 1 96.56 39 VAL B N 1
ATOM 1105 C CA . VAL B 1 39 ? 1.549 -21.469 -15.297 1 96.56 39 VAL B CA 1
ATOM 1106 C C . VAL B 1 39 ? 0.085 -21.562 -15.719 1 96.56 39 VAL B C 1
ATOM 1108 O O . VAL B 1 39 ? -0.292 -21.078 -16.797 1 96.56 39 VAL B O 1
ATOM 1111 N N . SER B 1 40 ? -0.748 -22.188 -14.922 1 96.31 40 SER B N 1
ATOM 1112 C CA . SER B 1 40 ? -2.154 -22.422 -15.227 1 96.31 40 SER B CA 1
ATOM 1113 C C . SER B 1 40 ? -2.941 -21.125 -15.258 1 96.31 40 SER B C 1
ATOM 1115 O O . SER B 1 40 ? -3.982 -21.031 -15.914 1 96.31 40 SER B O 1
ATOM 1117 N N . GLY B 1 41 ? -2.549 -20.125 -14.484 1 96.19 41 GLY B N 1
ATOM 1118 C CA . GLY B 1 41 ? -3.287 -18.891 -14.312 1 96.19 41 GLY B CA 1
ATOM 1119 C C . GLY B 1 41 ? -4.277 -18.938 -13.164 1 96.19 41 GLY B C 1
ATOM 1120 O O . GLY B 1 41 ? -5.02 -17.984 -12.93 1 96.19 41 GLY B O 1
ATOM 1121 N N . ARG B 1 42 ? -4.301 -20.047 -12.477 1 97.94 42 ARG B N 1
ATOM 1122 C CA . ARG B 1 42 ? -5.172 -20.188 -11.312 1 97.94 42 ARG B CA 1
ATOM 1123 C C . ARG B 1 42 ? -4.414 -19.875 -10.031 1 97.94 42 ARG B C 1
ATOM 1125 O O . ARG B 1 42 ? -3.223 -20.156 -9.914 1 97.94 42 ARG B O 1
ATOM 1132 N N . GLY B 1 43 ? -5.109 -19.312 -9.078 1 98.38 43 GLY B N 1
ATOM 1133 C CA . GLY B 1 43 ? -4.52 -19.031 -7.781 1 98.38 43 GLY B CA 1
ATOM 1134 C C . GLY B 1 43 ? -5.531 -18.562 -6.758 1 98.38 43 GLY B C 1
ATOM 1135 O O . GLY B 1 43 ? -6.738 -18.688 -6.965 1 98.38 43 GLY B O 1
ATOM 1136 N N . THR B 1 44 ? -5.02 -18.141 -5.641 1 98.75 44 THR B N 1
ATOM 1137 C CA . THR B 1 44 ? -5.824 -17.562 -4.566 1 98.75 44 THR B CA 1
ATOM 1138 C C . THR B 1 44 ? -5.188 -16.281 -4.035 1 98.75 44 THR B C 1
ATOM 1140 O O . THR B 1 44 ? -3.963 -16.156 -4.012 1 98.75 44 THR B O 1
ATOM 1143 N N . VAL B 1 45 ? -6.086 -15.398 -3.65 1 98.69 45 VAL B N 1
ATOM 1144 C CA . VAL B 1 45 ? -5.59 -14.18 -3.012 1 98.69 45 VAL B CA 1
ATOM 1145 C C . VAL B 1 45 ? -4.988 -14.523 -1.65 1 98.69 45 VAL B C 1
ATOM 1147 O O . VAL B 1 45 ? -5.695 -14.969 -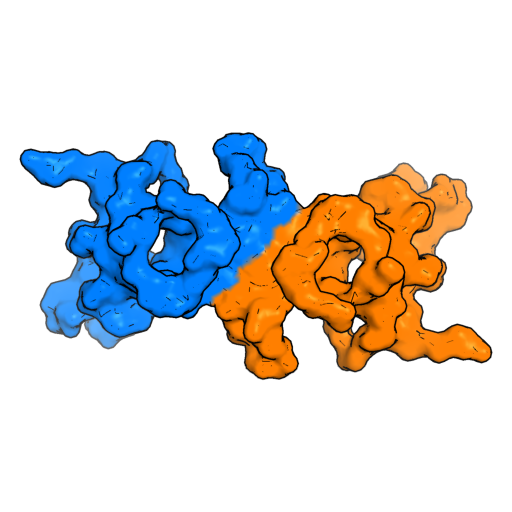0.746 1 98.69 45 VAL B O 1
ATOM 1150 N N . PHE B 1 46 ? -3.705 -14.406 -1.555 1 98.25 46 PHE B N 1
ATOM 1151 C CA . PHE B 1 46 ? -3.045 -14.625 -0.273 1 98.25 46 PHE B CA 1
ATOM 1152 C C . PHE B 1 46 ? -3.252 -13.43 0.651 1 98.25 46 PHE B C 1
ATOM 1154 O O . PHE B 1 46 ? -3.613 -13.594 1.817 1 98.25 46 PHE B O 1
ATOM 1161 N N . THR B 1 47 ? -3.043 -12.242 0.169 1 97.81 47 THR B N 1
ATOM 1162 C CA . THR B 1 47 ? -3.34 -10.977 0.824 1 97.81 47 THR B CA 1
ATOM 1163 C C . THR B 1 47 ? -3.484 -9.859 -0.204 1 97.81 47 THR B C 1
ATOM 1165 O O . THR B 1 47 ? -3.326 -10.086 -1.405 1 97.81 47 THR B O 1
ATOM 1168 N N . TYR B 1 48 ? -3.842 -8.648 0.303 1 97.44 48 TYR B N 1
ATOM 1169 C CA . TYR B 1 48 ? -4.105 -7.582 -0.654 1 97.44 48 TYR B CA 1
ATOM 1170 C C . TYR B 1 48 ? -4.191 -6.23 0.045 1 97.44 48 TYR B C 1
ATOM 1172 O O . TYR B 1 48 ? -4.234 -6.16 1.276 1 97.44 48 TYR B O 1
ATOM 1180 N N . THR B 1 49 ? -4.168 -5.242 -0.775 1 95.94 49 THR B N 1
ATOM 1181 C CA . THR B 1 49 ? -4.449 -3.867 -0.379 1 95.94 49 THR B CA 1
ATOM 1182 C C . THR B 1 49 ? -5.469 -3.232 -1.321 1 95.94 49 THR B C 1
ATOM 1184 O O . THR B 1 49 ? -5.465 -3.506 -2.523 1 95.94 49 THR B O 1
ATOM 1187 N N . VAL B 1 50 ? -6.336 -2.42 -0.749 1 96.44 50 VAL B N 1
ATOM 1188 C CA . VAL B 1 50 ? -7.188 -1.534 -1.539 1 96.44 50 VAL B CA 1
ATOM 1189 C C . VAL B 1 50 ? -6.586 -0.13 -1.563 1 96.44 50 VAL B C 1
ATOM 1191 O O . VAL B 1 50 ? -6.387 0.484 -0.513 1 96.44 50 VAL B O 1
ATOM 1194 N N . ASN B 1 51 ? -6.324 0.28 -2.758 1 95.88 51 ASN B N 1
ATOM 1195 C CA . ASN B 1 51 ? -5.605 1.539 -2.922 1 95.88 51 ASN B CA 1
ATOM 1196 C C . ASN B 1 51 ? -6.527 2.652 -3.406 1 95.88 51 ASN B C 1
ATOM 1198 O O . ASN B 1 51 ? -7.23 2.492 -4.406 1 95.88 51 ASN B O 1
ATOM 1202 N N . HIS B 1 52 ? -6.508 3.791 -2.752 1 95.19 52 HIS B N 1
ATOM 1203 C CA . HIS B 1 52 ? -7.328 4.941 -3.111 1 95.19 52 HIS B CA 1
ATOM 1204 C C . HIS B 1 52 ? -6.469 6.094 -3.621 1 95.19 52 HIS B C 1
ATOM 1206 O O . HIS B 1 52 ? -6.984 7.164 -3.943 1 95.19 52 HIS B O 1
ATOM 1212 N N . HIS B 1 53 ? -5.172 5.855 -3.604 1 87.88 53 HIS B N 1
ATOM 1213 C CA . HIS B 1 53 ? -4.258 6.832 -4.188 1 87.88 53 HIS B CA 1
ATOM 1214 C C . HIS B 1 53 ? -4.078 6.59 -5.684 1 87.88 53 HIS B C 1
ATOM 1216 O O . HIS B 1 53 ? -3.748 5.48 -6.102 1 87.88 53 HIS B O 1
ATOM 1222 N N . PRO B 1 54 ? -4.242 7.594 -6.438 1 83.25 54 PRO B N 1
ATOM 1223 C CA . PRO B 1 54 ? -4.039 7.414 -7.879 1 83.25 54 PRO B CA 1
ATOM 1224 C C . PRO B 1 54 ? -2.564 7.453 -8.273 1 83.25 54 PRO B C 1
ATOM 1226 O O . PRO B 1 54 ? -2.08 8.477 -8.766 1 83.25 54 PRO B O 1
ATOM 1229 N N . TYR B 1 55 ? -1.825 6.473 -8.086 1 77.31 55 TYR B N 1
ATOM 1230 C CA . TYR B 1 55 ? -0.419 6.402 -8.461 1 77.31 55 TYR B CA 1
ATOM 1231 C C . TYR B 1 55 ? -0.26 6.461 -9.977 1 77.31 55 TYR B C 1
ATOM 1233 O O . TYR B 1 55 ? 0.696 7.051 -10.484 1 77.31 55 TYR B O 1
ATOM 1241 N N . ASN B 1 56 ? -1.079 5.781 -10.719 1 77.44 56 ASN B N 1
ATOM 1242 C CA . ASN B 1 56 ? -1.163 5.754 -12.18 1 77.44 56 ASN B CA 1
ATOM 1243 C C . ASN B 1 56 ? -2.494 6.312 -12.672 1 77.44 56 ASN B C 1
ATOM 1245 O O . ASN B 1 56 ? -3.545 5.707 -12.453 1 77.44 56 ASN B O 1
ATOM 1249 N N . PRO B 1 57 ? -2.398 7.465 -13.336 1 81.81 57 PRO B N 1
ATOM 1250 C CA . PRO B 1 57 ? -3.643 8.109 -13.758 1 81.81 57 PRO B CA 1
ATOM 1251 C C . PRO B 1 57 ? -4.504 7.207 -14.633 1 81.81 57 PRO B C 1
ATOM 1253 O O . PRO B 1 57 ? -5.711 7.434 -14.766 1 81.81 57 PRO B O 1
ATOM 1256 N N . GLU B 1 58 ? -3.953 6.219 -15.219 1 80.62 58 GLU B N 1
ATOM 1257 C CA . GLU B 1 58 ? -4.691 5.34 -16.125 1 80.62 58 GLU B CA 1
ATOM 1258 C C . GLU B 1 58 ? -5.461 4.277 -15.344 1 80.62 58 GLU B C 1
ATOM 1260 O O . GLU B 1 58 ? -6.344 3.615 -15.898 1 80.62 58 GLU B O 1
ATOM 1265 N N . ILE B 1 59 ? -5.176 4.219 -14.07 1 81.06 59 ILE B N 1
ATOM 1266 C CA . ILE B 1 59 ? -5.855 3.234 -13.234 1 81.06 59 ILE B CA 1
ATOM 1267 C C . ILE B 1 59 ? -6.816 3.939 -12.281 1 81.06 59 ILE B C 1
ATOM 1269 O O . ILE B 1 59 ? -6.387 4.645 -11.367 1 81.06 59 ILE B O 1
ATOM 1273 N N . PRO B 1 60 ? -8.039 3.758 -12.555 1 89.25 60 PRO B N 1
ATOM 1274 C CA . PRO B 1 60 ? -8.992 4.414 -11.656 1 89.25 60 PRO B CA 1
ATOM 1275 C C . PRO B 1 60 ? -8.906 3.898 -10.219 1 89.25 60 PRO B C 1
ATOM 1277 O O . PRO B 1 60 ? -8.648 2.711 -10 1 89.25 60 PRO B O 1
ATOM 1280 N N . VAL B 1 61 ? -9.195 4.723 -9.312 1 93.06 61 VAL B N 1
ATOM 1281 C CA . VAL B 1 61 ? -9.266 4.348 -7.906 1 93.06 61 VAL B CA 1
ATOM 1282 C C . VAL B 1 61 ? -10.727 4.172 -7.488 1 93.06 61 VAL B C 1
ATOM 1284 O O . VAL B 1 61 ? -11.617 4.812 -8.047 1 93.06 61 VAL B O 1
ATOM 1287 N N . PRO B 1 62 ? -10.977 3.238 -6.562 1 95.44 62 PRO B N 1
ATOM 1288 C CA . PRO B 1 62 ? -9.992 2.375 -5.906 1 95.44 62 PRO B CA 1
ATOM 1289 C C . PRO B 1 62 ? -9.586 1.179 -6.77 1 95.44 62 PRO B C 1
ATOM 1291 O O . PRO B 1 62 ? -10.344 0.769 -7.652 1 95.44 62 PRO B O 1
ATOM 1294 N N . TYR B 1 63 ? -8.43 0.635 -6.555 1 95.31 63 TYR B N 1
ATOM 1295 C CA . TYR B 1 63 ? -8 -0.61 -7.18 1 95.31 63 TYR B CA 1
ATOM 1296 C C . TYR B 1 63 ? -7.301 -1.516 -6.172 1 95.31 63 TYR B C 1
ATOM 1298 O O . TYR B 1 63 ? -6.918 -1.069 -5.09 1 95.31 63 TYR B O 1
ATOM 1306 N N . VAL B 1 64 ? -7.172 -2.793 -6.523 1 96.44 64 VAL B N 1
ATOM 1307 C CA . VAL B 1 64 ? -6.621 -3.787 -5.609 1 96.44 64 VAL B CA 1
ATOM 1308 C C . VAL B 1 64 ? -5.277 -4.285 -6.133 1 96.44 64 VAL B C 1
ATOM 1310 O O . VAL B 1 64 ? -5.16 -4.66 -7.301 1 96.44 64 VAL B O 1
ATOM 1313 N N . ILE B 1 65 ? -4.312 -4.188 -5.266 1 96.06 65 ILE B N 1
ATOM 1314 C CA . ILE B 1 65 ? -3.07 -4.934 -5.453 1 96.06 65 ILE B CA 1
ATOM 1315 C C . ILE B 1 65 ? -3.039 -6.133 -4.512 1 96.06 65 ILE B C 1
ATOM 1317 O O . ILE B 1 65 ? -3.303 -5.996 -3.314 1 96.06 65 ILE B O 1
ATOM 1321 N N . ALA B 1 66 ? -2.717 -7.262 -5.043 1 97.69 66 ALA B N 1
ATOM 1322 C CA . ALA B 1 66 ? -2.756 -8.477 -4.238 1 97.69 66 ALA B CA 1
ATOM 1323 C C . ALA B 1 66 ? -1.487 -9.305 -4.434 1 97.69 66 ALA B C 1
ATOM 1325 O O . ALA B 1 66 ? -0.791 -9.156 -5.441 1 97.69 66 ALA B O 1
ATOM 1326 N N . ILE B 1 67 ? -1.136 -10.023 -3.447 1 97.75 67 ILE B N 1
ATOM 1327 C CA . ILE B 1 67 ? -0.284 -11.195 -3.621 1 97.75 67 ILE B CA 1
ATOM 1328 C C . ILE B 1 67 ? -1.146 -12.422 -3.912 1 97.75 67 ILE B C 1
ATOM 1330 O O . ILE B 1 67 ? -1.997 -12.797 -3.104 1 97.75 67 ILE B O 1
ATOM 1334 N N . VAL B 1 68 ? -0.933 -12.977 -5.082 1 98.25 68 VAL B N 1
ATOM 1335 C CA . VAL B 1 68 ? -1.66 -14.18 -5.477 1 98.25 68 VAL B CA 1
ATOM 1336 C C . VAL B 1 68 ? -0.755 -15.398 -5.332 1 98.25 68 VAL B C 1
ATOM 1338 O O . VAL B 1 68 ? 0.37 -15.414 -5.836 1 98.25 68 VAL B O 1
ATOM 1341 N N . GLU B 1 69 ? -1.199 -16.359 -4.574 1 98.62 69 GLU B N 1
ATOM 1342 C CA . GLU B 1 69 ? -0.525 -17.656 -4.555 1 98.62 69 GLU B CA 1
ATOM 1343 C C . GLU B 1 69 ? -0.996 -18.547 -5.707 1 98.62 69 GLU B C 1
ATOM 1345 O O . GLU B 1 69 ? -2.186 -18.844 -5.82 1 98.62 69 GLU B O 1
ATOM 1350 N N . LEU B 1 70 ? -0.03 -18.938 -6.477 1 98.56 70 LEU B N 1
ATOM 1351 C CA . LEU B 1 70 ? -0.38 -19.703 -7.672 1 98.56 70 LEU B CA 1
ATOM 1352 C C . LEU B 1 70 ? -0.612 -21.172 -7.328 1 98.56 70 LEU B C 1
ATOM 1354 O O . LEU B 1 70 ? 0.01 -21.703 -6.406 1 98.56 70 LEU B O 1
ATOM 1358 N N . ALA B 1 71 ? -1.464 -21.766 -8.07 1 98.31 71 ALA B N 1
ATOM 1359 C CA . ALA B 1 71 ? -1.94 -23.125 -7.797 1 98.31 71 ALA B CA 1
ATOM 1360 C C . ALA B 1 71 ? -0.813 -24.141 -7.938 1 98.31 71 ALA B C 1
ATOM 1362 O O . ALA B 1 71 ? -0.877 -25.234 -7.367 1 98.31 71 ALA B O 1
ATOM 1363 N N . GLU B 1 72 ? 0.165 -23.812 -8.656 1 98.19 72 GLU B N 1
ATOM 1364 C CA . GLU B 1 72 ? 1.216 -24.734 -9.047 1 98.19 72 GLU B CA 1
ATOM 1365 C C . GLU B 1 72 ? 2.02 -25.203 -7.84 1 98.19 72 GLU B C 1
ATOM 1367 O O . GLU B 1 72 ? 2.555 -26.312 -7.832 1 98.19 72 GLU B O 1
ATOM 1372 N N . GLN B 1 73 ? 2.113 -24.344 -6.828 1 97.88 73 GLN B N 1
ATOM 1373 C CA . GLN B 1 73 ? 3.043 -24.625 -5.738 1 97.88 73 GLN B CA 1
ATOM 1374 C C . GLN B 1 73 ? 2.738 -23.734 -4.527 1 97.88 73 GLN B C 1
ATOM 1376 O O . GLN B 1 73 ? 2.574 -22.531 -4.66 1 97.88 73 GLN B O 1
ATOM 1381 N N . GLN B 1 74 ? 2.67 -24.5 -3.402 1 97.12 74 GLN B N 1
ATOM 1382 C CA . GLN B 1 74 ? 2.521 -23.719 -2.172 1 97.12 74 GLN B CA 1
ATOM 1383 C C . GLN B 1 74 ? 3.66 -22.719 -2.012 1 97.12 74 GLN B C 1
ATOM 1385 O O . GLN B 1 74 ? 4.824 -23.047 -2.238 1 97.12 74 GLN B O 1
ATOM 1390 N N . GLY B 1 75 ? 3.318 -21.516 -1.712 1 96.94 75 GLY B N 1
ATOM 1391 C CA . GLY B 1 75 ? 4.328 -20.484 -1.475 1 96.94 75 GLY B CA 1
ATOM 1392 C C . GLY B 1 75 ? 4.746 -19.766 -2.736 1 96.94 75 GLY B C 1
ATOM 1393 O O . GLY B 1 75 ? 5.496 -18.781 -2.676 1 96.94 75 GLY B O 1
ATOM 1394 N N . LEU B 1 76 ? 4.395 -20.188 -3.934 1 97.75 76 LEU B N 1
ATOM 1395 C CA . LEU B 1 76 ? 4.652 -19.5 -5.191 1 97.75 76 LEU B CA 1
ATOM 1396 C C . LEU B 1 76 ? 3.719 -18.297 -5.359 1 97.75 76 LEU B C 1
ATOM 1398 O O . LEU B 1 76 ? 2.568 -18.469 -5.77 1 97.75 76 LEU B O 1
ATOM 1402 N N . ARG B 1 77 ? 4.277 -17.141 -5.113 1 97.56 77 ARG B N 1
ATOM 1403 C CA . ARG B 1 77 ? 3.428 -15.961 -4.992 1 97.56 77 ARG B CA 1
ATOM 1404 C C . ARG B 1 77 ? 3.881 -14.859 -5.945 1 97.56 77 ARG B C 1
ATOM 1406 O O . ARG B 1 77 ? 5.082 -14.648 -6.137 1 97.56 77 ARG B O 1
ATOM 1413 N N . VAL B 1 78 ? 2.912 -14.156 -6.523 1 96.81 78 VAL B N 1
ATOM 1414 C CA . VAL B 1 78 ? 3.197 -13.062 -7.441 1 96.81 78 VAL B CA 1
ATOM 1415 C C . VAL B 1 78 ? 2.348 -11.844 -7.074 1 96.81 78 VAL B C 1
ATOM 1417 O O . VAL B 1 78 ? 1.217 -11.992 -6.602 1 96.81 78 VAL B O 1
ATOM 1420 N N . ALA B 1 79 ? 2.877 -10.703 -7.266 1 96.25 79 ALA B N 1
ATOM 1421 C CA . ALA B 1 79 ? 2.09 -9.477 -7.16 1 96.25 79 ALA B CA 1
ATOM 1422 C C . ALA B 1 79 ? 1.219 -9.281 -8.398 1 96.25 79 ALA B C 1
ATOM 1424 O O . ALA B 1 79 ? 1.662 -9.523 -9.523 1 96.25 79 ALA B O 1
ATOM 1425 N N . ALA B 1 80 ? 0.04 -8.789 -8.148 1 95.44 80 ALA B N 1
ATOM 1426 C CA . ALA B 1 80 ? -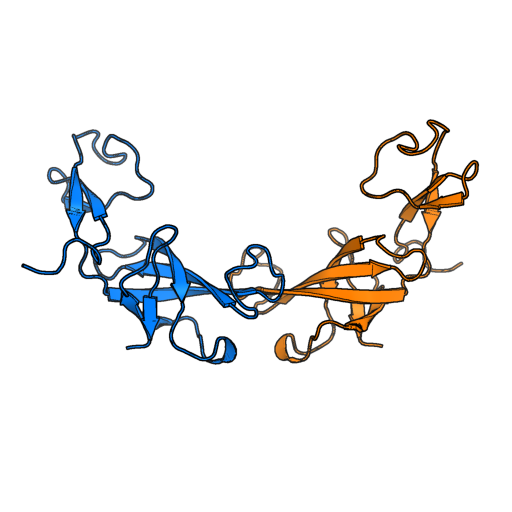0.887 -8.641 -9.266 1 95.44 80 ALA B CA 1
ATOM 1427 C C . ALA B 1 80 ? -2.012 -7.668 -8.922 1 95.44 80 ALA B C 1
ATOM 1429 O O . ALA B 1 80 ? -2.229 -7.352 -7.746 1 95.44 80 ALA B O 1
ATOM 1430 N N . ASN B 1 81 ? -2.699 -7.234 -9.961 1 95.19 81 ASN B N 1
ATOM 1431 C CA . ASN B 1 81 ? -3.977 -6.551 -9.789 1 95.19 81 ASN B CA 1
ATOM 1432 C C . ASN B 1 81 ? -5.141 -7.539 -9.766 1 95.19 81 ASN B C 1
ATOM 1434 O O . ASN B 1 81 ? -5.098 -8.57 -10.438 1 95.19 81 ASN B O 1
ATOM 1438 N N . ILE B 1 82 ? -6.086 -7.258 -8.938 1 96.62 82 ILE B N 1
ATOM 1439 C CA . ILE B 1 82 ? -7.367 -7.949 -9.031 1 96.62 82 ILE B CA 1
ATOM 1440 C C . ILE B 1 82 ? -8.375 -7.066 -9.766 1 96.62 82 ILE B C 1
ATOM 1442 O O . ILE B 1 82 ? -8.633 -5.934 -9.352 1 96.62 82 ILE B O 1
ATOM 1446 N N . VAL B 1 83 ? -8.953 -7.609 -10.812 1 95.12 83 VAL B N 1
ATOM 1447 C CA . VAL B 1 83 ? -9.789 -6.793 -11.688 1 95.12 83 VAL B CA 1
ATOM 1448 C C . VAL B 1 83 ? -11.156 -7.449 -11.859 1 95.12 83 VAL B C 1
ATOM 1450 O O . VAL B 1 83 ? -11.422 -8.508 -11.281 1 95.12 83 VAL B O 1
ATOM 1453 N N . ASP B 1 84 ? -12.055 -6.75 -12.508 1 95.81 84 ASP B N 1
ATOM 1454 C CA . ASP B 1 84 ? -13.375 -7.234 -12.898 1 95.81 84 ASP B CA 1
ATOM 1455 C C . ASP B 1 84 ? -14.219 -7.578 -11.672 1 95.81 84 ASP B C 1
ATOM 1457 O O . ASP B 1 84 ? -14.953 -8.562 -11.672 1 95.81 84 ASP B O 1
ATOM 1461 N N . CYS B 1 85 ? -14.055 -6.824 -10.641 1 96.94 85 CYS B N 1
ATOM 1462 C CA . CYS B 1 85 ? -14.867 -6.961 -9.445 1 96.94 85 CYS B CA 1
ATOM 1463 C C . CYS B 1 85 ? -14.836 -5.68 -8.617 1 96.94 85 CYS B C 1
ATOM 1465 O O . CYS B 1 85 ? -14.039 -4.777 -8.883 1 96.94 85 CYS B O 1
ATOM 1467 N N . ASP B 1 86 ? -15.75 -5.578 -7.711 1 95.88 86 ASP B N 1
ATOM 1468 C CA . ASP B 1 86 ? -15.703 -4.516 -6.715 1 95.88 86 ASP B CA 1
ATOM 1469 C C . ASP B 1 86 ? -14.5 -4.691 -5.781 1 95.88 86 ASP B C 1
ATOM 1471 O O . ASP B 1 86 ? -14.352 -5.738 -5.148 1 95.88 86 ASP B O 1
ATOM 1475 N N . PRO B 1 87 ? -13.695 -3.709 -5.703 1 96.12 87 PRO B N 1
ATOM 1476 C CA . PRO B 1 87 ? -12.531 -3.844 -4.82 1 96.12 87 PRO B CA 1
ATOM 1477 C C . PRO B 1 87 ? -12.906 -4.266 -3.404 1 96.12 87 PRO B C 1
ATOM 1479 O O . PRO B 1 87 ? -12.164 -5.008 -2.756 1 96.12 87 PRO B O 1
ATOM 1482 N N . ASP B 1 88 ? -14.078 -3.908 -2.969 1 92.31 88 ASP B N 1
ATOM 1483 C CA . ASP B 1 88 ? -14.508 -4.191 -1.604 1 92.31 88 ASP B CA 1
ATOM 1484 C C . ASP B 1 88 ? -14.945 -5.648 -1.458 1 92.31 88 ASP B C 1
ATOM 1486 O O . ASP B 1 88 ? -15.148 -6.133 -0.342 1 92.31 88 ASP B O 1
ATOM 1490 N N . SER B 1 89 ? -15.039 -6.281 -2.535 1 96.38 89 SER B N 1
ATOM 1491 C CA . SER B 1 89 ? -15.492 -7.664 -2.484 1 96.38 89 SER B CA 1
ATOM 1492 C C . SER B 1 89 ? -14.32 -8.625 -2.344 1 96.38 89 SER B C 1
ATOM 1494 O O . SER B 1 89 ? -14.508 -9.812 -2.061 1 96.38 89 SER B O 1
ATOM 1496 N N . VAL B 1 90 ? -13.156 -8.18 -2.488 1 97.75 90 VAL B N 1
ATOM 1497 C CA . VAL B 1 90 ? -11.969 -9.039 -2.475 1 97.75 90 VAL B CA 1
ATOM 1498 C C . VAL B 1 90 ? -11.703 -9.523 -1.05 1 97.75 90 VAL B C 1
ATOM 1500 O O . VAL B 1 90 ? -11.789 -8.742 -0.098 1 97.75 90 VAL B O 1
ATOM 1503 N N . THR B 1 91 ? -11.352 -10.773 -0.878 1 96.88 91 THR B N 1
ATOM 1504 C CA . THR B 1 91 ? -10.992 -11.367 0.404 1 96.88 91 THR B CA 1
ATOM 1505 C C . THR B 1 91 ? -9.797 -12.305 0.249 1 96.88 91 THR B C 1
ATOM 1507 O O . THR B 1 91 ? -9.562 -12.852 -0.833 1 96.88 91 THR B O 1
ATOM 1510 N N . CYS B 1 92 ? -9.062 -12.469 1.331 1 96.94 92 CYS B N 1
ATOM 1511 C CA . CYS B 1 92 ? -8.055 -13.523 1.33 1 96.94 92 CYS B CA 1
ATOM 1512 C C . CYS B 1 92 ? -8.695 -14.891 1.122 1 96.94 92 CYS B C 1
ATOM 1514 O O . CYS B 1 92 ? -9.758 -15.172 1.67 1 96.94 92 CYS B O 1
ATOM 1516 N N . GLY B 1 93 ? -8.031 -15.734 0.359 1 97.88 93 GLY B N 1
ATOM 1517 C CA . GLY B 1 93 ? -8.555 -17.062 0.073 1 97.88 93 GLY B CA 1
ATOM 1518 C C . GLY B 1 93 ? -9.43 -17.109 -1.167 1 97.88 93 GLY B C 1
ATOM 1519 O O . GLY B 1 93 ? -9.789 -18.188 -1.642 1 97.88 93 GLY B O 1
ATOM 1520 N N . MET B 1 94 ? -9.75 -15.969 -1.723 1 98.56 94 MET B N 1
ATOM 1521 C CA . MET B 1 94 ? -10.609 -15.883 -2.906 1 98.56 94 MET B CA 1
ATOM 1522 C C . MET B 1 94 ? -9.93 -16.531 -4.113 1 98.56 94 MET B C 1
ATOM 1524 O O . MET B 1 94 ? -8.766 -16.219 -4.41 1 98.56 94 MET B O 1
ATOM 1528 N N . ALA B 1 95 ? -10.594 -17.406 -4.781 1 98.88 95 ALA B N 1
ATOM 1529 C CA . ALA B 1 95 ? -10.078 -18.031 -6 1 98.88 95 ALA B CA 1
ATOM 1530 C C . ALA B 1 95 ? -10.094 -17.031 -7.16 1 98.88 95 ALA B C 1
ATOM 1532 O O . ALA B 1 95 ? -11.086 -16.344 -7.379 1 98.88 95 ALA B O 1
ATOM 1533 N N . VAL B 1 96 ? -8.969 -17 -7.875 1 98.5 96 VAL B N 1
ATOM 1534 C CA . VAL B 1 96 ? -8.867 -16.062 -8.984 1 98.5 96 VAL B CA 1
ATOM 1535 C C . VAL B 1 96 ? -8.234 -16.75 -10.195 1 98.5 96 VAL B C 1
ATOM 1537 O O . VAL B 1 96 ? -7.598 -17.797 -10.047 1 98.5 96 VAL B O 1
ATOM 1540 N N . GLU B 1 97 ? -8.398 -16.094 -11.352 1 97.75 97 GLU B N 1
ATOM 1541 C CA . GLU B 1 97 ? -7.836 -16.594 -12.602 1 97.75 97 GLU B CA 1
ATOM 1542 C C . GLU B 1 97 ? -7.242 -15.461 -13.43 1 97.75 97 GLU B C 1
ATOM 1544 O O . GLU B 1 97 ? -7.812 -14.367 -13.492 1 97.75 97 GLU B O 1
ATOM 1549 N N . LEU B 1 98 ? -6.191 -15.742 -14.078 1 96.75 98 LEU B N 1
ATOM 1550 C CA . LEU B 1 98 ? -5.441 -14.789 -14.883 1 96.75 98 LEU B CA 1
ATOM 1551 C C . LEU B 1 98 ? -6.316 -14.211 -15.992 1 96.75 98 LEU B C 1
ATOM 1553 O O . LEU B 1 98 ? -7.074 -14.945 -16.641 1 96.75 98 LEU B O 1
ATOM 1557 N N . ARG B 1 99 ? -6.176 -12.883 -16.188 1 94.5 99 ARG B N 1
ATOM 1558 C CA . ARG B 1 99 ? -6.801 -12.156 -17.297 1 94.5 99 ARG B CA 1
ATOM 1559 C C . ARG B 1 99 ? -5.75 -11.547 -18.219 1 94.5 99 ARG B C 1
ATOM 1561 O O . ARG B 1 99 ? -4.66 -11.188 -17.766 1 94.5 99 ARG B O 1
ATOM 1568 N N . PRO B 1 100 ? -6.117 -11.484 -19.5 1 85.12 100 PRO B N 1
ATOM 1569 C CA . PRO B 1 100 ? -5.191 -10.781 -20.391 1 85.12 100 PRO B CA 1
ATOM 1570 C C . PRO B 1 100 ? -4.957 -9.328 -19.984 1 85.12 100 PRO B C 1
ATOM 1572 O O . PRO B 1 100 ? -5.887 -8.648 -19.547 1 85.12 100 PRO B O 1
ATOM 1575 N N . ALA B 1 101 ? -3.732 -9 -19.828 1 71.81 101 ALA B N 1
ATOM 1576 C CA . ALA B 1 101 ? -3.455 -7.609 -19.469 1 71.81 101 ALA B CA 1
ATOM 1577 C C . ALA B 1 101 ? -2.469 -6.98 -20.453 1 71.81 101 ALA B C 1
ATOM 1579 O O . ALA B 1 101 ? -1.71 -7.688 -21.109 1 71.81 101 ALA B O 1
ATOM 1580 N N . GLY B 1 102 ? -2.766 -5.66 -21 1 60.84 102 GLY B N 1
ATOM 1581 C CA . GLY B 1 102 ? -1.958 -4.887 -21.938 1 60.84 102 GLY B CA 1
ATOM 1582 C C . GLY B 1 102 ? -0.576 -4.562 -21.391 1 60.84 102 GLY B C 1
ATOM 1583 O O . GLY B 1 102 ? 0.019 -3.551 -21.766 1 60.84 102 GLY B O 1
ATOM 1584 N N . GLY B 1 103 ? 0.049 -5.402 -20.641 1 65.81 103 GLY B N 1
ATOM 1585 C CA . GLY B 1 103 ? 1.357 -5.078 -20.094 1 65.81 103 GLY B CA 1
ATOM 1586 C C . GLY B 1 103 ? 1.311 -4.684 -18.641 1 65.81 103 GLY B C 1
ATOM 1587 O O . GLY B 1 103 ? 0.236 -4.418 -18.094 1 65.81 103 GLY B O 1
ATOM 1588 N N . GLY B 1 104 ? 2.574 -4.84 -18.016 1 77.38 104 GLY B N 1
ATOM 1589 C CA . GLY B 1 104 ? 2.682 -4.477 -16.609 1 77.38 104 GLY B CA 1
ATOM 1590 C C . GLY B 1 104 ? 2.49 -5.656 -15.68 1 77.38 104 GLY B C 1
ATOM 1591 O O . GLY B 1 104 ? 2.924 -6.77 -15.977 1 77.38 104 GLY B O 1
ATOM 1592 N N . ALA B 1 105 ? 1.943 -5.422 -14.57 1 86.56 105 ALA B N 1
ATOM 1593 C CA . ALA B 1 105 ? 1.67 -6.469 -13.586 1 86.56 105 ALA B CA 1
ATOM 1594 C C . ALA B 1 105 ? 0.528 -7.367 -14.055 1 86.56 105 ALA B C 1
ATOM 1596 O O . ALA B 1 105 ? -0.395 -6.91 -14.727 1 86.56 105 ALA B O 1
ATOM 1597 N N . PRO B 1 106 ? 0.636 -8.664 -13.805 1 94.12 106 PRO B N 1
ATOM 1598 C CA . PRO B 1 106 ? -0.49 -9.539 -14.141 1 94.12 106 PRO B CA 1
ATOM 1599 C C . PRO B 1 106 ? -1.801 -9.086 -13.5 1 94.12 106 PRO B C 1
ATOM 1601 O O . PRO B 1 106 ? -1.787 -8.391 -12.477 1 94.12 106 PRO B O 1
ATOM 1604 N N . ALA B 1 107 ? -2.828 -9.445 -14.141 1 95.5 107 ALA B N 1
ATOM 1605 C CA . ALA B 1 107 ? -4.176 -9.188 -13.641 1 95.5 107 ALA B CA 1
ATOM 1606 C C . ALA B 1 107 ? -4.961 -10.492 -13.484 1 95.5 107 ALA B C 1
ATOM 1608 O O . ALA B 1 107 ? -4.91 -11.359 -14.359 1 95.5 107 ALA B O 1
ATOM 1609 N N . PHE B 1 108 ? -5.566 -10.625 -12.328 1 96.88 108 PHE B N 1
ATOM 1610 C CA . PHE B 1 108 ? -6.449 -11.75 -12.055 1 96.88 108 PHE B CA 1
ATOM 1611 C C . PHE B 1 108 ? -7.859 -11.266 -11.742 1 96.88 108 PHE B C 1
ATOM 1613 O O . PHE B 1 108 ? -8.055 -10.133 -11.312 1 96.88 108 PHE B O 1
ATOM 1620 N N . ALA B 1 109 ? -8.867 -12.164 -11.953 1 97.69 109 ALA B N 1
ATOM 1621 C CA . ALA B 1 109 ? -10.258 -11.891 -11.594 1 97.69 109 ALA B CA 1
ATOM 1622 C C . ALA B 1 109 ? -10.867 -13.062 -10.82 1 97.69 109 ALA B C 1
ATOM 1624 O O . ALA B 1 109 ? -10.477 -14.211 -11.031 1 97.69 109 ALA B O 1
ATOM 1625 N N . PRO B 1 110 ? -11.781 -12.727 -9.945 1 98.25 110 PRO B N 1
ATOM 1626 C CA . PRO B 1 110 ? -12.453 -13.82 -9.242 1 98.25 110 PRO B CA 1
ATOM 1627 C C . PRO B 1 110 ? -13.078 -14.844 -10.195 1 98.25 110 PRO B C 1
ATOM 1629 O O . PRO B 1 110 ? -13.547 -14.477 -11.273 1 98.25 110 PRO B O 1
ATOM 1632 N N . VAL B 1 111 ? -13.078 -16.141 -9.727 1 96.19 111 VAL B N 1
ATOM 1633 C CA . VAL B 1 111 ? -13.656 -17.219 -10.516 1 96.19 111 VAL B CA 1
ATOM 1634 C C . VAL B 1 111 ? -15.141 -17.359 -10.203 1 96.19 111 VAL B C 1
ATOM 1636 O O . VAL B 1 111 ? -15.57 -17.094 -9.078 1 96.19 111 VAL B O 1
#

Organism: NCBI:txid185642

Foldseek 3Di:
DPPPLFWDWFKADPVVGDTDPPPDQADPPPGHGIDIDTAQQKWWFQDKDFDQDCPDVVDHPGWIWTWTDGPSDPPRTFIATEDDDDPVVHDGGFMWGWDRDPDDGTYIYGD/DPPPLFWDWFKADPVVGDTDPPPDQADPPPGHGIDIDTAQQKWWFQDKDFDQDCPDVVDHPGWIWTWTDGPSDPPRTFIATEDDDDPVVHDGGFMWGWDRDPDDGTYIYGD

InterPro domains:
  IPR002878 ChsH2, C-terminal OB-fold domain [PF01796] (37-99)
  IPR012340 Nucleic acid-binding, OB-fold [SSF50249] (6-99)
  IPR052513 Thioester Dehydratase-Related Protein [PTHR34075] (7-98)

pLDDT: mean 91.36, std 12.4, range [32.62, 98.88]

Nearest PDB structures (foldseek):
  6ok1-assembly1_D  TM=8.575E-01  e=4.037E-09  Thermomonospora curvata DSM 43183
  7pyt-assembly1_A  TM=7.273E-01  e=4.036E-06  Geobacter metallireducens GS-15
  3rd4-assembly3_B  TM=5.351E-01  e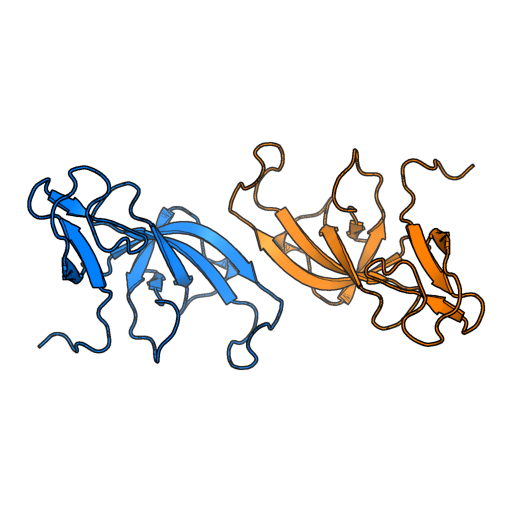=1.796E+00  Proteus penneri ATCC 35198
  3rd4-assembly4_C  TM=4.970E-01  e=1.528E+00  Proteus penneri ATCC 35198
  8b2q-assembly1_I  TM=3.300E-01  e=6.442E-01  Tannerella forsythia

Secondary structure (DSSP, 8-state):
---GGGPPEEEEETTTTEEE-S--SB-TTT--B-EEEE--SEEEEEEEEEE-S-SSTTSPSSEEEEEEEETTSTT-EEEEEE-SS-GGG--TT-EEEEE--SSSS-EEEE-/---GGG--EEEEETTTTEEE-S--SB-TTT--B-EEEE--SEEEEEEEEEE-S-SSTTSPSSEEEEEEEETTSTT-EEEEEE-SS-GGG--TT-EEEEE--SSSS-EEEE-

Radius of gyration: 22.34 Å; Cα contacts (8 Å, |Δi|>4): 494; chains: 2; bounding box: 38×64×59 Å

Solvent-accessible surface area (backbone atoms only — not comparable to full-atom values): 12830 Å² total; per-residue (Å²): 120,83,66,72,74,50,62,53,70,42,30,34,26,75,87,81,70,43,79,43,74,74,85,69,81,44,35,89,86,79,62,46,74,46,46,74,38,75,58,91,44,42,29,24,28,66,30,34,31,43,33,50,54,67,86,46,87,89,47,67,64,65,39,31,45,26,37,31,32,35,69,90,36,93,86,42,61,44,69,28,34,57,41,96,64,62,64,85,71,67,50,67,68,38,49,28,32,57,38,73,45,100,64,83,64,52,31,27,26,71,113,122,82,67,70,74,50,64,54,70,43,30,34,24,76,86,79,69,44,78,43,75,73,85,68,82,45,34,90,85,80,64,46,75,45,44,74,38,75,57,92,43,42,29,24,27,65,29,36,31,42,33,51,53,66,86,46,86,89,48,67,63,66,37,30,45,26,38,32,33,34,68,90,35,92,85,44,61,44,68,27,35,54,41,94,64,61,64,85,70,67,51,67,68,38,49,27,31,57,41,72,45,100,63,83,62,52,30,27,26,73,112

Sequence (222 aa):
MPDSSSQLLIEYCDACVHWVHPAAGECRDCGSAIEARPVSGRGTVFTYTVNHHPYNPEIPVPYVIAIVELAEQQGLRVAANIVDCDPDSVTCGMAVELRPAGGGAPAFAPVMPDSSSQLLIEYCDACVHWVHPAAGECRDCGSAIEARPVSGRGTVFTYTVNHHPYNPEIPVPYVIAIVELAEQQGLRVAANIVDCDPDSVTCGMAVELRPAGGGAPAFAPV